Protein AF-A0A660QVK7-F1 (afdb_monomer)

Structure (mmCIF, N/CA/C/O backbone):
data_AF-A0A660QVK7-F1
#
_entry.id   AF-A0A660QVK7-F1
#
loop_
_atom_site.group_PDB
_atom_site.id
_atom_site.type_symbol
_atom_site.label_atom_id
_atom_site.label_alt_id
_atom_site.label_comp_id
_atom_site.label_asym_id
_atom_site.label_entity_id
_atom_site.label_seq_id
_atom_site.pdbx_PDB_ins_code
_atom_site.Cartn_x
_atom_site.Cartn_y
_atom_site.Cartn_z
_atom_site.occupancy
_atom_site.B_iso_or_equiv
_atom_site.auth_seq_id
_atom_site.auth_comp_id
_atom_site.auth_asym_id
_atom_site.auth_atom_id
_atom_site.pdbx_PDB_model_num
ATOM 1 N N . MET A 1 1 ? -16.976 -32.056 -12.431 1.00 42.44 1 MET A N 1
ATOM 2 C CA . MET A 1 1 ? -17.350 -32.756 -13.684 1.00 42.44 1 MET A CA 1
ATOM 3 C C . MET A 1 1 ? -17.577 -31.670 -14.730 1.00 42.44 1 MET A C 1
ATOM 5 O O . MET A 1 1 ? -18.109 -30.649 -14.323 1.00 42.44 1 MET A O 1
ATOM 9 N N . PHE A 1 2 ? -17.134 -31.875 -15.980 1.00 38.12 2 PHE A N 1
ATOM 10 C CA . PHE A 1 2 ? -16.490 -30.905 -16.907 1.00 38.12 2 PHE A CA 1
ATOM 11 C C . PHE A 1 2 ? -15.008 -30.717 -16.521 1.00 38.12 2 PHE A C 1
ATOM 13 O O . PHE A 1 2 ? -14.738 -30.023 -15.552 1.00 38.12 2 PHE A O 1
ATOM 20 N N . SER A 1 3 ? -13.988 -31.417 -17.043 1.00 36.88 3 SER A N 1
ATOM 21 C CA . SER A 1 3 ? -13.718 -32.103 -18.325 1.00 36.88 3 SER A CA 1
ATOM 22 C C . SER A 1 3 ? -13.800 -31.179 -19.537 1.00 36.88 3 SER A C 1
ATOM 24 O O . SER A 1 3 ? -14.881 -30.718 -19.896 1.00 36.88 3 SER A O 1
ATOM 26 N N . GLY A 1 4 ? -12.633 -30.904 -20.120 1.00 36.91 4 GLY A N 1
ATOM 27 C CA . GLY A 1 4 ? -12.443 -30.024 -21.264 1.00 36.91 4 GLY A CA 1
ATOM 28 C C . GLY A 1 4 ? -10.960 -29.848 -21.577 1.00 36.91 4 GLY A C 1
ATOM 29 O O . GLY A 1 4 ? -10.434 -28.748 -21.451 1.00 36.91 4 GLY A O 1
ATOM 30 N N . ASP A 1 5 ? -10.299 -30.951 -21.924 1.00 39.56 5 ASP A N 1
ATOM 31 C CA . ASP A 1 5 ? -8.960 -30.980 -22.507 1.00 39.56 5 ASP A CA 1
ATOM 32 C C . ASP A 1 5 ? -8.941 -30.226 -23.846 1.00 39.56 5 ASP A C 1
ATOM 34 O O . ASP A 1 5 ? -9.819 -30.427 -24.686 1.00 39.56 5 ASP A O 1
ATOM 38 N N . CYS A 1 6 ? -7.917 -29.402 -24.076 1.00 34.69 6 CYS A N 1
ATOM 39 C CA . CYS A 1 6 ? -7.514 -28.950 -25.410 1.00 34.69 6 CYS A CA 1
ATOM 40 C C . CYS A 1 6 ? -6.002 -28.716 -25.427 1.00 34.69 6 CYS A C 1
ATOM 42 O O . CYS A 1 6 ? -5.502 -27.608 -25.256 1.00 34.69 6 CYS A O 1
ATOM 44 N N . GLU A 1 7 ? -5.282 -29.809 -25.643 1.00 35.56 7 GLU A N 1
ATOM 45 C CA . GLU A 1 7 ? -3.884 -29.845 -26.042 1.00 35.56 7 GLU A CA 1
ATOM 46 C C . GLU A 1 7 ? -3.855 -30.116 -27.558 1.00 35.56 7 GLU A C 1
ATOM 48 O O . GLU A 1 7 ? -4.324 -31.168 -27.986 1.00 35.56 7 GLU A O 1
ATOM 53 N N . PHE A 1 8 ? -3.341 -29.194 -28.388 1.00 34.22 8 PHE A N 1
ATOM 54 C CA . PHE A 1 8 ? -2.798 -29.561 -29.708 1.00 34.22 8 PHE A CA 1
ATOM 55 C C . PHE A 1 8 ? -1.825 -28.520 -30.306 1.00 34.22 8 PHE A C 1
ATOM 57 O O . PHE A 1 8 ? -2.214 -27.476 -30.816 1.00 34.22 8 PHE A O 1
ATOM 64 N N . ILE A 1 9 ? -0.536 -28.866 -30.221 1.00 37.41 9 ILE A N 1
ATOM 65 C CA . ILE A 1 9 ? 0.524 -28.863 -31.252 1.00 37.41 9 ILE A CA 1
ATOM 66 C C . ILE A 1 9 ? 0.562 -27.732 -32.305 1.00 37.41 9 ILE A C 1
ATOM 68 O O . ILE A 1 9 ? -0.215 -27.718 -33.255 1.00 37.41 9 ILE A O 1
ATOM 72 N N . ALA A 1 10 ? 1.676 -26.984 -32.307 1.00 37.81 10 ALA A N 1
ATOM 73 C CA . ALA A 1 10 ? 2.389 -26.635 -33.542 1.00 37.81 10 ALA A CA 1
ATOM 74 C C . ALA A 1 10 ? 3.912 -26.575 -33.313 1.00 37.81 10 ALA A C 1
ATOM 76 O O . ALA A 1 10 ? 4.440 -25.719 -32.609 1.00 37.81 10 ALA A O 1
ATOM 77 N N . LYS A 1 11 ? 4.610 -27.529 -33.936 1.00 33.78 11 LYS A N 1
ATOM 78 C CA . LYS A 1 11 ? 6.061 -27.730 -33.972 1.00 33.78 11 LYS A CA 1
ATOM 79 C C . LYS A 1 11 ? 6.548 -27.394 -35.382 1.00 33.78 11 LYS A C 1
ATOM 81 O O . LYS A 1 11 ? 6.176 -28.089 -36.320 1.00 33.78 11 LYS A O 1
ATOM 86 N N . VAL A 1 12 ? 7.402 -26.383 -35.521 1.00 39.53 12 VAL A N 1
ATOM 87 C CA . VAL A 1 12 ? 8.186 -26.063 -36.734 1.00 39.53 12 VAL A CA 1
ATOM 88 C C . VAL A 1 12 ? 9.530 -25.537 -36.197 1.00 39.53 12 VAL A C 1
ATOM 90 O O . VAL A 1 12 ? 9.545 -24.532 -35.504 1.00 39.53 12 VAL A O 1
ATOM 93 N N . GLY A 1 13 ? 10.656 -26.266 -36.213 1.00 32.47 13 GLY A N 1
ATOM 94 C CA . GLY A 1 13 ? 11.417 -26.690 -37.396 1.00 32.47 13 GLY A CA 1
ATOM 95 C C . GLY A 1 13 ? 12.075 -25.450 -38.020 1.00 32.47 13 GLY A C 1
ATOM 96 O O . GLY A 1 13 ? 11.419 -24.738 -38.750 1.00 32.47 13 GLY A O 1
ATOM 97 N N . GLY A 1 14 ? 13.296 -25.035 -37.697 1.00 29.41 14 GLY A N 1
ATOM 98 C CA . GLY A 1 14 ? 14.539 -25.756 -37.933 1.00 29.41 14 GLY A CA 1
ATOM 99 C C . GLY A 1 14 ? 15.430 -24.929 -38.877 1.00 29.41 14 GLY A C 1
ATOM 100 O O . GLY A 1 14 ? 14.982 -24.490 -39.924 1.00 29.41 14 GLY A O 1
ATOM 101 N N . ALA A 1 15 ? 16.696 -24.768 -38.485 1.00 33.69 15 ALA A N 1
ATOM 102 C CA . ALA A 1 15 ? 17.873 -24.544 -39.330 1.00 33.69 15 ALA A CA 1
ATOM 103 C C . ALA A 1 15 ? 17.922 -23.344 -40.307 1.00 33.69 15 ALA A C 1
ATOM 105 O O . ALA A 1 15 ? 17.466 -23.420 -41.442 1.00 33.69 15 ALA A O 1
ATOM 106 N N . THR A 1 16 ? 18.771 -22.366 -39.973 1.00 39.59 16 THR A N 1
ATOM 107 C CA . THR A 1 16 ? 19.617 -21.705 -40.984 1.00 39.59 16 THR A CA 1
ATOM 108 C C . THR A 1 16 ? 21.001 -21.413 -40.408 1.00 39.59 16 THR A C 1
ATOM 110 O O . THR A 1 16 ? 21.233 -20.476 -39.652 1.00 39.59 16 THR A O 1
ATOM 113 N N . LYS A 1 17 ? 21.935 -22.308 -40.742 1.00 40.91 17 LYS A N 1
ATOM 114 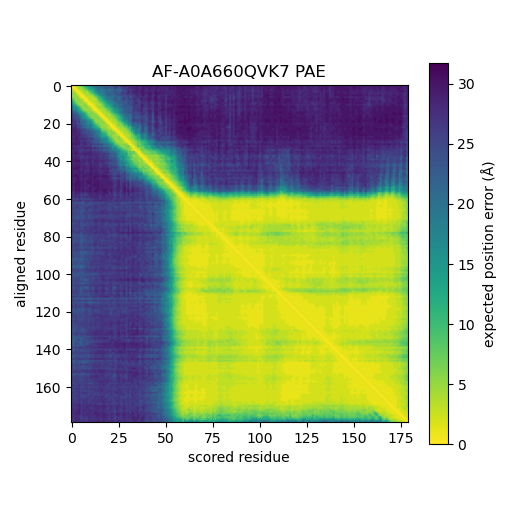C CA . LYS A 1 17 ? 23.377 -22.179 -40.537 1.00 40.91 17 LYS A CA 1
ATOM 115 C C . LYS A 1 17 ? 23.993 -21.508 -41.770 1.00 40.91 17 LYS A C 1
ATOM 117 O O . LYS A 1 17 ? 23.792 -22.009 -42.868 1.00 40.91 17 LYS A O 1
ATOM 122 N N . ARG A 1 18 ? 24.900 -20.563 -41.493 1.00 39.94 18 ARG A N 1
ATOM 123 C CA . ARG A 1 18 ? 26.123 -20.191 -42.241 1.00 39.94 18 ARG A CA 1
ATOM 124 C C . ARG A 1 18 ? 26.001 -19.431 -43.567 1.00 39.94 18 ARG A C 1
ATOM 126 O O . ARG A 1 18 ? 25.119 -19.692 -44.369 1.00 39.94 18 ARG A O 1
ATOM 133 N N . LEU A 1 19 ? 27.088 -18.670 -43.788 1.00 39.06 19 LEU A N 1
ATOM 134 C CA . LEU A 1 19 ? 27.531 -17.909 -44.971 1.00 39.06 19 LEU A CA 1
ATOM 135 C C . LEU A 1 19 ? 26.965 -16.484 -44.947 1.00 39.06 19 LEU A C 1
ATOM 137 O O . LEU A 1 19 ? 25.766 -16.320 -44.820 1.00 39.06 19 LEU A O 1
ATOM 141 N N . LEU A 1 20 ? 27.720 -15.389 -44.997 1.00 42.81 20 LEU A N 1
ATOM 142 C CA . LEU A 1 20 ? 29.070 -15.026 -45.457 1.00 42.81 20 LEU A CA 1
ATOM 143 C C . LEU A 1 20 ? 29.500 -13.797 -44.598 1.00 42.81 20 LEU A C 1
ATOM 145 O O . LEU A 1 20 ? 28.639 -13.200 -43.966 1.00 42.81 20 LEU A O 1
ATOM 149 N N . GLN A 1 21 ? 30.713 -13.264 -44.485 1.00 42.81 21 GLN A N 1
ATOM 150 C CA . GLN A 1 21 ? 32.033 -13.409 -45.092 1.00 42.81 21 GLN A CA 1
ATOM 151 C C . GLN A 1 21 ? 32.947 -12.515 -44.235 1.00 42.81 21 GLN A C 1
ATOM 153 O O . GLN A 1 21 ? 32.592 -11.369 -43.961 1.00 42.81 21 GLN A O 1
ATOM 158 N N . ASP A 1 22 ? 34.124 -13.008 -43.866 1.00 39.16 22 ASP A N 1
ATOM 159 C CA . ASP A 1 22 ? 35.243 -12.169 -43.442 1.00 39.16 22 ASP A CA 1
ATOM 160 C C . ASP A 1 22 ? 35.749 -11.320 -44.621 1.00 39.16 22 ASP A C 1
ATOM 162 O O . ASP A 1 22 ? 36.012 -11.873 -45.696 1.00 39.16 22 ASP A O 1
ATOM 166 N N . PRO A 1 23 ? 36.027 -10.022 -44.427 1.00 47.34 23 PRO A N 1
ATOM 167 C CA . PRO A 1 23 ? 37.040 -9.334 -45.201 1.00 47.34 23 PRO A CA 1
ATOM 168 C C . PRO A 1 23 ? 38.335 -9.230 -44.389 1.00 47.34 23 PRO A C 1
ATOM 170 O O . PRO A 1 23 ? 38.471 -8.494 -43.412 1.00 47.34 23 PRO A O 1
ATOM 173 N N . PHE A 1 24 ? 39.315 -9.994 -44.858 1.00 40.09 24 PHE A N 1
ATOM 174 C CA . PHE A 1 24 ? 40.734 -9.830 -44.588 1.00 40.09 24 PHE A CA 1
ATOM 175 C C . PHE A 1 24 ? 41.211 -8.373 -44.780 1.00 40.09 24 PHE A C 1
ATOM 177 O O . PHE A 1 24 ? 40.853 -7.715 -45.751 1.00 40.09 24 PHE A O 1
ATOM 184 N N . ARG A 1 25 ? 42.204 -8.004 -43.954 1.00 40.25 25 ARG A N 1
ATOM 185 C CA . ARG A 1 25 ? 43.331 -7.082 -44.227 1.00 40.25 25 ARG A CA 1
ATOM 186 C C . ARG A 1 25 ? 43.063 -5.573 -44.310 1.00 40.25 25 ARG A C 1
ATOM 188 O O . ARG A 1 25 ? 42.782 -5.034 -45.369 1.00 40.25 25 ARG A O 1
ATOM 195 N N . ALA A 1 26 ? 43.518 -4.886 -43.260 1.00 41.28 26 ALA A N 1
ATOM 196 C CA . ALA A 1 26 ? 44.550 -3.850 -43.396 1.00 41.28 26 ALA A CA 1
ATOM 197 C C . ALA A 1 26 ? 45.333 -3.703 -42.076 1.00 41.28 26 ALA A C 1
ATOM 199 O O . ALA A 1 26 ? 45.019 -2.882 -41.220 1.00 41.28 26 ALA A O 1
ATOM 200 N N . VAL A 1 27 ? 46.373 -4.524 -41.907 1.00 44.84 27 VAL A N 1
ATOM 201 C CA . VAL A 1 27 ? 47.425 -4.279 -40.911 1.00 44.84 27 VAL A CA 1
ATOM 202 C C . VAL A 1 27 ? 48.319 -3.181 -41.480 1.00 44.84 27 VAL A C 1
ATOM 204 O O . VAL A 1 27 ? 49.154 -3.452 -42.340 1.00 44.84 27 VAL A O 1
ATOM 207 N N . SER A 1 28 ? 48.137 -1.945 -41.017 1.00 45.56 28 SER A N 1
ATOM 208 C CA . SER A 1 28 ? 49.117 -0.880 -41.228 1.00 45.56 28 SER A CA 1
ATOM 209 C C . SER A 1 28 ? 50.061 -0.846 -40.028 1.00 45.56 28 SER A C 1
ATOM 211 O O . SER A 1 28 ? 49.709 -0.403 -38.935 1.00 45.56 28 SER A O 1
ATOM 213 N N . MET A 1 29 ? 51.261 -1.396 -40.225 1.00 42.00 29 MET A N 1
ATOM 214 C CA . MET A 1 29 ? 52.378 -1.317 -39.287 1.00 42.00 29 MET A CA 1
ATOM 215 C C . MET A 1 29 ? 52.908 0.120 -39.240 1.00 42.00 29 MET A C 1
ATOM 217 O O . MET A 1 29 ? 53.748 0.511 -40.048 1.00 42.00 29 MET A O 1
ATOM 221 N N . ILE A 1 30 ? 52.474 0.893 -38.248 1.00 47.69 30 ILE A N 1
ATOM 222 C CA . ILE A 1 30 ? 53.176 2.108 -37.832 1.00 47.69 30 ILE A CA 1
ATOM 223 C C . ILE A 1 30 ? 54.264 1.674 -36.841 1.00 47.69 30 ILE A C 1
ATOM 225 O O . ILE A 1 30 ?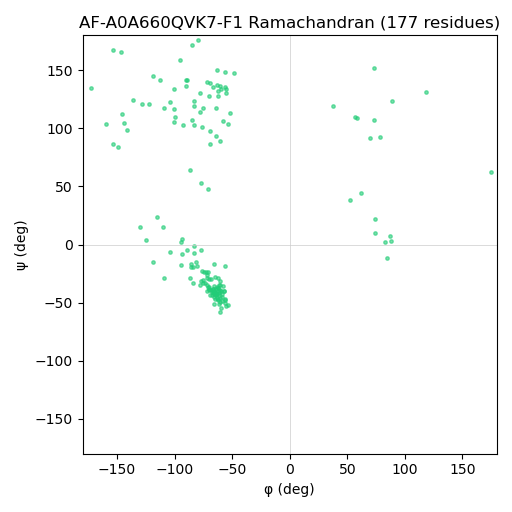 53.978 1.280 -35.710 1.00 47.69 30 ILE A O 1
ATOM 229 N N . LYS A 1 31 ? 55.531 1.705 -37.272 1.00 51.75 31 LYS A N 1
ATOM 230 C CA . LYS A 1 31 ? 56.700 1.519 -36.396 1.00 51.75 31 LYS A CA 1
ATOM 231 C C . LYS A 1 31 ? 56.831 2.732 -35.473 1.00 51.75 31 LYS A C 1
ATOM 233 O O . LYS A 1 31 ? 57.545 3.682 -35.780 1.00 51.75 31 LYS A O 1
ATOM 238 N N . LEU A 1 32 ? 56.138 2.692 -34.339 1.00 45.22 32 LEU A N 1
ATOM 239 C CA . LEU A 1 32 ? 56.277 3.685 -33.280 1.00 45.22 32 LEU A CA 1
ATOM 240 C C . LEU A 1 32 ? 57.487 3.327 -32.401 1.00 45.22 32 LEU A C 1
ATOM 242 O O . LEU A 1 32 ? 57.568 2.240 -31.822 1.00 45.22 32 LEU A O 1
ATOM 246 N N . SER A 1 33 ? 58.468 4.225 -32.348 1.00 51.97 33 SER A N 1
ATOM 247 C CA . SER A 1 33 ? 59.703 4.054 -31.586 1.00 51.97 33 SER A CA 1
ATOM 248 C C . SER A 1 33 ? 59.436 4.095 -30.072 1.00 51.97 33 SER A C 1
ATOM 250 O O . SER A 1 33 ? 58.638 4.878 -29.557 1.00 51.97 33 SER A O 1
ATOM 252 N N . ARG A 1 34 ? 60.120 3.208 -29.337 1.00 56.56 34 ARG A N 1
ATOM 253 C CA . ARG A 1 34 ? 59.831 2.855 -27.936 1.00 56.56 34 ARG A CA 1
ATOM 254 C C . ARG A 1 34 ? 60.016 3.945 -26.854 1.00 56.56 34 ARG A C 1
ATOM 256 O O . ARG A 1 34 ? 59.441 3.732 -25.787 1.00 56.56 34 ARG A O 1
ATOM 263 N N . PRO A 1 35 ? 60.721 5.086 -27.025 1.00 48.31 35 PRO A N 1
ATOM 264 C CA . PRO A 1 35 ? 60.804 6.063 -25.935 1.00 48.31 35 PRO A CA 1
ATOM 265 C C . PRO A 1 35 ? 59.632 7.065 -25.903 1.00 48.31 35 PRO A C 1
ATOM 267 O O . PRO A 1 35 ? 59.368 7.631 -24.848 1.00 48.31 35 PRO A O 1
ATOM 270 N N . ALA A 1 36 ? 58.882 7.250 -27.000 1.00 47.53 36 ALA A N 1
ATOM 271 C CA . ALA A 1 36 ? 57.809 8.256 -27.075 1.00 47.53 36 ALA A CA 1
ATOM 272 C C . ALA A 1 36 ? 56.452 7.782 -26.506 1.00 47.53 36 ALA A C 1
ATOM 274 O O . ALA A 1 36 ? 55.612 8.596 -26.129 1.00 47.53 36 ALA A O 1
ATOM 275 N N . ILE A 1 37 ? 56.242 6.467 -26.377 1.00 50.00 37 ILE A N 1
ATOM 276 C CA . ILE A 1 37 ? 54.984 5.882 -25.869 1.00 50.00 37 ILE A CA 1
ATOM 277 C C . ILE A 1 37 ? 54.811 6.111 -24.360 1.00 50.00 37 ILE A C 1
ATOM 279 O O . ILE A 1 37 ? 53.688 6.239 -23.878 1.00 50.00 37 ILE A O 1
ATOM 283 N N . ARG A 1 38 ? 55.909 6.217 -23.598 1.00 47.34 38 ARG A N 1
ATOM 284 C CA . ARG A 1 38 ? 55.840 6.391 -22.136 1.00 47.34 38 ARG A CA 1
ATOM 285 C C . ARG A 1 38 ? 55.382 7.788 -21.707 1.00 47.34 38 ARG A C 1
ATOM 287 O O . ARG A 1 38 ? 54.827 7.922 -20.625 1.00 47.34 38 ARG A O 1
ATOM 294 N N . LEU A 1 39 ? 55.561 8.799 -22.558 1.00 48.50 39 LEU A N 1
ATOM 295 C CA . LEU A 1 39 ? 55.123 10.173 -22.286 1.00 48.50 39 LEU A CA 1
ATOM 296 C C . LEU A 1 39 ? 53.662 10.424 -22.692 1.00 48.50 39 LEU A C 1
ATOM 298 O O . LEU A 1 39 ? 52.977 11.201 -22.033 1.00 48.50 39 LEU A O 1
ATOM 302 N N . LEU A 1 40 ? 53.143 9.714 -23.701 1.00 47.56 40 LEU A N 1
ATOM 303 C CA . LEU A 1 40 ? 51.749 9.864 -24.140 1.00 47.56 40 LEU A CA 1
ATOM 304 C C . LEU A 1 40 ? 50.740 9.237 -23.155 1.00 47.56 40 LEU A C 1
ATOM 306 O O . LEU A 1 40 ? 49.650 9.772 -22.958 1.00 47.56 40 LEU A O 1
ATOM 310 N N . PHE A 1 41 ? 51.115 8.142 -22.483 1.00 49.88 41 PHE A N 1
ATOM 311 C CA . PHE A 1 41 ? 50.271 7.506 -21.460 1.00 49.88 41 PHE A CA 1
ATOM 312 C C . PHE A 1 41 ? 50.166 8.318 -20.160 1.00 49.88 41 PHE A C 1
ATOM 314 O O . PHE A 1 41 ? 49.154 8.218 -19.472 1.00 49.88 41 PHE A O 1
ATOM 321 N N . ALA A 1 42 ? 51.158 9.155 -19.838 1.00 50.38 42 ALA A N 1
ATOM 322 C CA . ALA A 1 42 ? 51.116 10.006 -18.647 1.00 50.38 42 ALA A CA 1
ATOM 323 C C . ALA A 1 42 ? 50.166 11.210 -18.811 1.00 50.38 42 ALA A C 1
ATOM 325 O O . ALA A 1 42 ? 49.507 11.607 -17.854 1.00 50.38 42 ALA A O 1
ATOM 326 N N . VAL A 1 43 ? 50.040 11.758 -20.026 1.00 51.56 43 VAL A N 1
ATOM 327 C CA . VAL A 1 43 ? 49.141 12.894 -20.307 1.00 51.56 43 VAL A CA 1
ATOM 328 C C . VAL A 1 43 ? 47.678 12.446 -20.420 1.00 51.56 43 VAL A C 1
ATOM 330 O O . VAL A 1 43 ? 46.786 13.137 -19.935 1.00 51.56 43 VAL A O 1
ATOM 333 N N . LEU A 1 44 ? 47.410 11.253 -20.961 1.00 49.50 44 LEU A N 1
ATOM 334 C CA . LEU A 1 44 ? 46.045 10.707 -21.030 1.00 49.50 44 LEU A CA 1
ATOM 335 C C . LEU A 1 44 ? 45.489 10.273 -19.662 1.00 49.50 44 LEU A C 1
ATOM 337 O O . LEU A 1 44 ? 44.275 10.288 -19.472 1.00 49.50 44 LEU A O 1
ATOM 341 N N . PHE 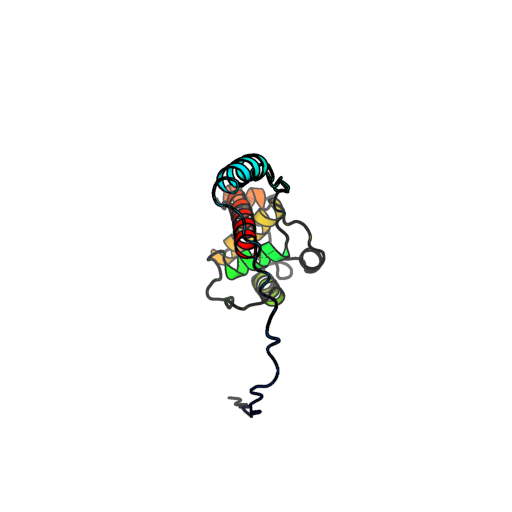A 1 45 ? 46.349 9.961 -18.686 1.00 47.47 45 PHE A N 1
ATOM 342 C CA . PHE A 1 45 ? 45.912 9.637 -17.322 1.00 47.47 45 PHE A CA 1
ATOM 343 C C . PHE A 1 45 ? 45.491 10.874 -16.508 1.00 47.47 45 PHE A C 1
ATOM 345 O O . PHE A 1 45 ? 44.692 10.753 -15.584 1.00 47.47 45 PHE A O 1
ATOM 352 N N . LEU A 1 46 ? 45.971 12.070 -16.870 1.00 50.94 46 LEU A N 1
ATOM 353 C CA . LEU A 1 46 ? 45.626 13.326 -16.188 1.00 50.94 46 LEU A CA 1
ATOM 354 C C . LEU A 1 46 ? 44.334 13.981 -16.708 1.00 50.94 46 LEU A C 1
ATOM 356 O O . LEU A 1 46 ? 43.755 14.804 -16.004 1.00 50.94 46 LEU A O 1
ATOM 360 N N . CYS A 1 47 ? 43.835 13.596 -17.887 1.00 48.25 47 CYS A N 1
ATOM 361 C CA . CYS A 1 47 ? 42.573 14.119 -18.436 1.00 48.25 47 CYS A CA 1
ATOM 362 C C . CYS A 1 47 ? 41.384 13.141 -18.340 1.00 48.25 47 CYS A C 1
ATOM 364 O O . CYS A 1 47 ? 40.260 13.527 -18.649 1.00 48.25 47 CYS A O 1
ATOM 366 N N . GLY A 1 48 ? 41.596 11.893 -17.905 1.00 49.69 48 GLY A N 1
ATOM 367 C CA . GLY A 1 48 ? 40.565 10.843 -17.914 1.00 49.69 48 GLY A CA 1
ATOM 368 C C . GLY A 1 48 ? 39.582 10.821 -16.734 1.00 49.69 48 GLY A C 1
ATOM 369 O O . GLY A 1 48 ? 38.623 10.059 -16.779 1.00 49.69 48 GLY A O 1
ATOM 370 N N . PHE A 1 49 ? 39.776 11.630 -15.686 1.00 52.25 49 PHE A N 1
ATOM 371 C CA . PHE A 1 49 ? 39.015 11.521 -14.424 1.00 52.25 49 PHE A CA 1
ATOM 372 C C . PHE A 1 49 ? 38.110 12.719 -14.094 1.00 52.25 49 PHE A C 1
ATOM 374 O O . PHE A 1 49 ? 37.767 12.941 -12.937 1.00 52.25 49 PHE A O 1
ATOM 381 N N . ALA A 1 50 ? 37.685 13.491 -15.097 1.00 52.00 50 ALA A N 1
ATOM 382 C CA . ALA A 1 50 ? 36.742 14.597 -14.894 1.00 52.00 50 ALA A CA 1
ATOM 383 C C . ALA A 1 50 ? 35.345 14.348 -15.487 1.00 52.00 50 ALA A C 1
ATOM 385 O O . ALA A 1 50 ? 34.549 15.280 -15.571 1.00 52.00 50 ALA A O 1
ATOM 386 N N . TRP A 1 51 ? 34.995 13.105 -15.839 1.00 52.78 51 TRP A N 1
ATOM 387 C CA . TRP A 1 51 ? 33.591 12.741 -16.058 1.00 52.78 51 TRP A CA 1
ATOM 388 C C . TRP A 1 51 ? 32.954 12.324 -14.731 1.00 52.78 51 TRP A C 1
ATOM 390 O O . TRP A 1 51 ? 32.549 11.186 -14.513 1.00 52.78 51 TRP A O 1
ATOM 400 N N . GLY A 1 52 ? 32.886 13.286 -13.808 1.00 52.91 52 GLY A N 1
ATOM 401 C CA . GLY A 1 52 ? 31.941 13.224 -12.707 1.00 52.91 52 GLY A CA 1
ATOM 402 C C . GLY A 1 52 ? 30.549 13.287 -13.315 1.00 52.91 52 GLY A C 1
ATOM 403 O O . GLY A 1 52 ? 30.044 14.372 -13.603 1.00 52.91 52 GLY A O 1
ATOM 404 N N . GLY A 1 53 ? 29.957 12.122 -13.573 1.00 48.12 53 GLY A N 1
ATOM 405 C CA . GLY A 1 53 ? 28.539 12.014 -13.850 1.00 48.12 53 GLY A CA 1
ATOM 406 C C . GLY A 1 53 ? 27.805 12.688 -12.701 1.00 48.12 53 GLY A C 1
ATOM 407 O O . GLY A 1 53 ? 27.728 12.142 -11.603 1.00 48.12 53 GLY A O 1
ATOM 408 N N . ARG A 1 54 ? 27.303 13.904 -12.937 1.00 48.72 54 ARG A N 1
ATOM 409 C CA . ARG A 1 54 ? 26.232 14.485 -12.132 1.00 48.72 54 ARG A CA 1
ATOM 410 C C . ARG A 1 54 ? 25.054 13.535 -12.290 1.00 48.72 54 ARG A C 1
ATOM 412 O O . ARG A 1 54 ? 24.265 13.677 -13.221 1.00 48.72 54 ARG A O 1
ATOM 419 N N . GLY A 1 55 ? 24.990 12.532 -11.418 1.00 54.06 55 GLY A N 1
ATOM 420 C CA . GLY A 1 55 ? 23.775 11.783 -11.172 1.00 54.06 55 GLY A CA 1
ATOM 421 C C . GLY A 1 55 ? 22.706 12.821 -10.883 1.00 54.06 55 GLY A C 1
ATOM 422 O O . GLY A 1 55 ? 22.835 13.612 -9.951 1.00 54.06 55 GLY A O 1
ATOM 423 N N . SER A 1 56 ? 21.734 12.919 -11.780 1.00 53.62 56 SER A N 1
ATOM 424 C CA . SER A 1 56 ? 20.570 13.764 -11.588 1.00 53.62 56 SER A CA 1
ATOM 425 C C . SER A 1 56 ? 19.901 13.297 -10.299 1.00 53.62 56 SER A C 1
ATOM 427 O O . SER A 1 56 ? 19.287 12.235 -10.298 1.00 53.62 56 SER A O 1
ATOM 429 N N . ASP A 1 57 ? 20.041 14.083 -9.232 1.00 62.41 57 ASP A N 1
ATOM 430 C CA . ASP A 1 57 ? 19.548 13.847 -7.866 1.00 62.41 57 ASP A CA 1
ATOM 431 C C . ASP A 1 57 ? 18.008 13.971 -7.801 1.00 62.41 57 ASP A C 1
ATOM 433 O O . ASP A 1 57 ? 17.423 14.719 -7.016 1.00 62.41 57 ASP A O 1
ATOM 437 N N . ARG A 1 58 ? 17.319 13.309 -8.737 1.00 69.62 58 ARG A N 1
ATOM 438 C CA . ARG A 1 58 ? 15.863 13.239 -8.774 1.00 69.62 58 ARG A CA 1
ATOM 439 C C . ARG A 1 58 ? 15.448 12.260 -7.695 1.00 69.62 58 ARG A C 1
ATOM 441 O O . ARG A 1 58 ? 15.790 11.083 -7.757 1.00 69.62 58 ARG A O 1
ATOM 448 N N . LYS A 1 59 ? 14.698 12.762 -6.715 1.00 78.94 59 LYS A N 1
ATOM 449 C CA . LYS A 1 59 ? 14.051 11.906 -5.725 1.00 78.94 59 LYS A CA 1
ATOM 450 C C . LYS A 1 59 ? 13.180 10.882 -6.465 1.00 78.94 59 LYS A C 1
ATOM 452 O O . LYS A 1 59 ? 12.422 11.297 -7.345 1.00 78.94 59 LYS A O 1
ATOM 457 N N . PRO A 1 60 ? 13.288 9.583 -6.141 1.00 86.31 60 PRO A N 1
ATOM 458 C CA . PRO A 1 60 ? 12.409 8.577 -6.718 1.00 86.31 60 PRO A CA 1
ATOM 459 C C . PRO A 1 60 ? 10.959 8.926 -6.364 1.00 86.31 60 PRO A C 1
ATOM 461 O O . PRO A 1 60 ? 10.666 9.276 -5.219 1.00 86.31 60 PRO A O 1
ATOM 464 N N . VAL A 1 61 ? 10.073 8.866 -7.356 1.00 92.44 61 VAL A N 1
ATOM 465 C CA . VAL A 1 61 ? 8.630 9.067 -7.183 1.00 92.44 61 VAL A CA 1
ATOM 466 C C . VAL A 1 61 ? 7.980 7.694 -7.252 1.00 92.44 61 VAL A C 1
ATOM 468 O O . VAL A 1 61 ? 8.172 6.976 -8.229 1.00 92.44 61 VAL A O 1
ATOM 471 N N . LEU A 1 62 ? 7.249 7.319 -6.204 1.00 95.88 62 LEU A N 1
ATOM 472 C CA . LEU A 1 62 ? 6.499 6.067 -6.154 1.00 95.88 62 LEU A CA 1
ATOM 473 C C . LEU A 1 62 ? 5.161 6.281 -6.859 1.00 95.88 62 LEU A C 1
ATOM 475 O O . LEU A 1 62 ? 4.419 7.178 -6.467 1.00 95.88 62 LEU A O 1
ATOM 479 N N . MET A 1 63 ? 4.844 5.485 -7.879 1.00 97.50 63 MET A N 1
ATOM 480 C CA . MET A 1 63 ? 3.551 5.563 -8.566 1.00 97.50 63 MET A CA 1
ATOM 481 C C . MET A 1 63 ? 2.557 4.552 -7.994 1.00 97.50 63 MET A C 1
ATOM 483 O O . MET A 1 63 ? 2.942 3.536 -7.414 1.00 97.50 63 MET A O 1
ATOM 487 N N . HIS A 1 64 ? 1.259 4.786 -8.206 1.00 97.88 64 HIS A N 1
ATOM 488 C CA . HIS A 1 64 ? 0.213 3.842 -7.787 1.00 97.88 64 HIS A CA 1
ATOM 489 C C . HIS A 1 64 ? 0.388 2.448 -8.407 1.00 97.88 64 HIS A C 1
ATOM 491 O O . HIS A 1 64 ? 0.127 1.448 -7.743 1.00 97.88 64 HIS A O 1
ATOM 497 N N . ALA A 1 65 ? 0.857 2.378 -9.658 1.00 97.12 65 ALA A N 1
ATOM 498 C CA . ALA A 1 65 ? 1.153 1.116 -10.330 1.00 97.12 65 ALA A CA 1
ATOM 499 C C . ALA A 1 65 ? 2.256 0.328 -9.605 1.00 97.12 65 ALA A C 1
ATOM 501 O O . ALA A 1 65 ? 2.083 -0.852 -9.303 1.00 97.12 65 ALA A O 1
ATOM 502 N N . ASP A 1 66 ? 3.355 1.003 -9.262 1.00 96.94 66 ASP A N 1
ATOM 503 C CA . ASP A 1 66 ? 4.471 0.404 -8.534 1.00 96.94 66 ASP A CA 1
ATOM 504 C C . ASP A 1 66 ? 4.037 -0.069 -7.146 1.00 96.94 66 ASP A C 1
ATOM 506 O O . ASP A 1 66 ? 4.326 -1.196 -6.750 1.00 96.94 66 ASP A O 1
ATOM 510 N N . ALA A 1 67 ? 3.297 0.771 -6.418 1.00 97.50 67 ALA A N 1
ATOM 511 C CA . ALA A 1 67 ? 2.792 0.439 -5.092 1.00 97.50 67 ALA A CA 1
ATOM 512 C C . ALA A 1 67 ? 1.851 -0.774 -5.123 1.00 97.50 67 ALA A C 1
ATOM 514 O O . ALA A 1 67 ? 1.971 -1.651 -4.271 1.00 97.50 67 ALA A O 1
ATOM 515 N N . ALA A 1 68 ? 0.960 -0.873 -6.116 1.00 97.75 68 ALA A N 1
ATOM 516 C CA . ALA A 1 68 ? 0.072 -2.024 -6.269 1.00 97.75 68 ALA A CA 1
ATOM 517 C C . ALA A 1 68 ? 0.860 -3.326 -6.476 1.00 97.75 68 ALA A C 1
ATOM 519 O O . ALA A 1 68 ? 0.591 -4.322 -5.809 1.00 97.75 68 ALA A O 1
ATOM 520 N N . VAL A 1 69 ? 1.871 -3.309 -7.350 1.00 96.94 69 VAL A N 1
ATOM 521 C CA . VAL A 1 69 ? 2.733 -4.474 -7.602 1.00 96.94 69 VAL A CA 1
ATOM 522 C C . VAL A 1 69 ? 3.542 -4.835 -6.356 1.00 96.94 69 VAL A C 1
ATOM 524 O O . VAL A 1 69 ? 3.577 -6.001 -5.965 1.00 96.94 69 VAL A O 1
ATOM 527 N N . ILE A 1 70 ? 4.162 -3.850 -5.699 1.00 96.38 70 ILE A N 1
ATOM 528 C CA . ILE A 1 70 ? 4.976 -4.085 -4.501 1.00 96.38 70 ILE A CA 1
ATOM 529 C C . ILE A 1 70 ? 4.130 -4.652 -3.364 1.00 96.38 70 ILE A C 1
ATOM 531 O O . ILE A 1 70 ? 4.520 -5.646 -2.755 1.00 96.38 70 ILE A O 1
ATOM 535 N N . LEU A 1 71 ? 2.959 -4.071 -3.103 1.00 97.00 71 LEU A N 1
ATOM 536 C CA . LEU A 1 71 ? 2.071 -4.556 -2.053 1.00 97.00 71 LEU A CA 1
ATOM 537 C C . LEU A 1 71 ? 1.516 -5.946 -2.365 1.00 97.00 71 LEU A C 1
ATOM 539 O O . LEU A 1 71 ? 1.442 -6.767 -1.456 1.00 97.00 71 LEU A O 1
ATOM 543 N N . ALA A 1 72 ? 1.155 -6.230 -3.616 1.00 96.94 72 ALA A N 1
ATOM 544 C CA . ALA A 1 72 ? 0.599 -7.523 -3.999 1.00 96.94 72 ALA A CA 1
ATOM 545 C C . ALA A 1 72 ? 1.644 -8.653 -3.999 1.00 96.94 72 ALA A C 1
ATOM 547 O O . ALA A 1 72 ? 1.328 -9.754 -3.566 1.00 96.94 72 ALA A O 1
ATOM 548 N N . LYS A 1 73 ? 2.874 -8.394 -4.466 1.00 95.00 73 LYS A N 1
ATOM 549 C CA . LYS A 1 73 ? 3.864 -9.454 -4.748 1.00 95.00 73 LYS A CA 1
ATOM 550 C C . LYS A 1 73 ? 5.039 -9.511 -3.782 1.00 95.00 73 LYS A C 1
ATOM 552 O O . LYS A 1 73 ? 5.650 -10.561 -3.637 1.00 95.00 73 LYS A O 1
ATOM 557 N N . TYR A 1 74 ? 5.418 -8.379 -3.192 1.00 92.06 74 TYR A N 1
ATOM 558 C CA . TYR A 1 74 ? 6.704 -8.247 -2.496 1.00 92.06 74 TYR A CA 1
ATOM 559 C C . TYR A 1 74 ? 6.580 -7.768 -1.048 1.00 92.06 74 TYR A C 1
ATOM 561 O O . TYR A 1 74 ? 7.592 -7.540 -0.387 1.00 92.06 74 TYR A O 1
ATOM 569 N N . SER A 1 75 ? 5.358 -7.593 -0.548 1.00 89.50 75 SER A N 1
ATOM 570 C CA . SER A 1 75 ? 5.120 -7.161 0.830 1.00 89.50 75 SER A CA 1
ATOM 571 C C . SER A 1 75 ? 5.235 -8.290 1.853 1.00 89.50 75 SER A C 1
ATOM 573 O O . SER A 1 75 ? 5.368 -8.004 3.042 1.00 89.50 75 SER A O 1
ATOM 575 N N . GLY A 1 76 ? 5.158 -9.554 1.425 1.00 91.31 76 GLY A N 1
ATOM 576 C CA . GLY A 1 76 ? 5.042 -10.704 2.320 1.00 91.31 76 GLY A CA 1
ATOM 577 C C . GLY A 1 76 ? 3.605 -11.008 2.756 1.00 91.31 76 GLY A C 1
ATOM 578 O O . GLY A 1 76 ? 3.352 -12.067 3.329 1.00 91.31 76 GLY A O 1
ATOM 579 N N . TYR A 1 77 ? 2.645 -10.108 2.504 1.00 90.81 77 TYR A N 1
ATOM 580 C CA . TYR A 1 77 ? 1.256 -10.291 2.938 1.00 90.81 77 TYR A CA 1
ATOM 581 C C . TYR A 1 77 ? 0.486 -11.281 2.061 1.00 90.81 77 TYR A C 1
ATOM 583 O O . TYR A 1 77 ? -0.411 -11.970 2.551 1.00 90.81 77 TYR A O 1
ATOM 591 N N . PHE A 1 78 ? 0.826 -11.353 0.770 1.00 93.88 78 PHE A N 1
ATOM 592 C CA . PHE A 1 78 ? 0.021 -12.053 -0.233 1.00 93.88 78 PHE A CA 1
ATOM 593 C C . PHE A 1 78 ? 0.806 -13.029 -1.113 1.00 93.88 78 PHE A C 1
ATOM 595 O O . PHE A 1 78 ? 0.265 -13.511 -2.104 1.00 93.88 78 PHE A O 1
ATOM 602 N N . ASP A 1 79 ? 2.028 -13.394 -0.722 1.00 88.69 79 ASP A N 1
ATOM 603 C CA . ASP A 1 79 ? 2.956 -14.228 -1.505 1.00 88.69 79 ASP A CA 1
ATOM 604 C C . ASP A 1 79 ? 2.379 -15.595 -1.926 1.00 88.69 79 ASP A C 1
ATOM 606 O O . ASP A 1 79 ? 2.893 -16.245 -2.827 1.00 88.69 79 ASP A O 1
ATOM 610 N N . ARG A 1 80 ? 1.309 -16.061 -1.268 1.00 91.06 80 ARG A N 1
ATOM 611 C CA . ARG A 1 80 ? 0.616 -17.322 -1.593 1.00 91.06 80 ARG A CA 1
ATOM 612 C C . ARG A 1 80 ? -0.576 -17.164 -2.539 1.00 91.06 80 ARG A C 1
ATOM 614 O O . ARG A 1 80 ? -1.174 -18.168 -2.910 1.00 91.06 80 ARG A O 1
ATOM 621 N N . TYR A 1 81 ? -0.974 -15.933 -2.847 1.00 92.12 81 TYR A N 1
ATOM 622 C CA . TYR A 1 81 ? -2.209 -15.622 -3.572 1.00 92.12 81 TYR A CA 1
ATOM 623 C C . TYR A 1 81 ? -1.970 -14.906 -4.901 1.00 92.12 81 TYR A C 1
ATOM 625 O O . TYR A 1 81 ? -2.893 -14.818 -5.711 1.00 92.12 81 TYR A O 1
ATOM 633 N N . VAL A 1 82 ? -0.766 -14.375 -5.111 1.00 94.25 82 VAL A N 1
ATOM 634 C CA . VAL A 1 82 ? -0.381 -13.658 -6.325 1.00 94.25 82 VAL A CA 1
ATOM 635 C C . VAL A 1 82 ? 0.828 -14.360 -6.923 1.00 94.25 82 VAL A C 1
ATOM 637 O O . VAL A 1 82 ? 1.855 -14.490 -6.261 1.00 94.25 82 VAL A O 1
ATOM 640 N N . GLU A 1 83 ? 0.689 -14.821 -8.164 1.00 93.88 83 GLU A N 1
ATOM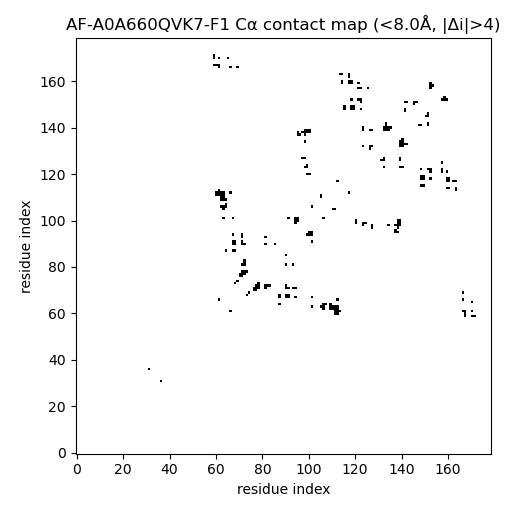 641 C CA . GLU A 1 83 ? 1.764 -15.497 -8.890 1.00 93.88 83 GLU A CA 1
ATOM 642 C C . GLU A 1 83 ? 2.959 -14.559 -9.124 1.00 93.88 83 GLU A C 1
ATOM 644 O O . GLU A 1 83 ? 2.822 -13.335 -9.256 1.00 93.88 83 GLU A O 1
ATOM 649 N N . GLU A 1 84 ? 4.163 -15.130 -9.196 1.00 91.62 84 GLU A N 1
ATOM 650 C CA . GLU A 1 84 ? 5.395 -14.351 -9.369 1.00 91.62 84 GLU A CA 1
ATOM 651 C C . GLU A 1 84 ? 5.440 -13.622 -10.722 1.00 91.62 84 GLU A C 1
ATOM 653 O O . GLU A 1 84 ? 6.038 -12.548 -10.830 1.00 91.62 84 GLU A O 1
ATOM 658 N N . ASP A 1 85 ? 4.771 -14.144 -11.748 1.00 94.19 85 ASP A N 1
ATOM 659 C CA . ASP A 1 85 ? 4.663 -13.546 -13.080 1.00 94.19 85 ASP A CA 1
ATOM 660 C C . ASP A 1 85 ? 3.406 -12.682 -13.269 1.00 94.19 85 ASP A C 1
ATOM 662 O O . ASP A 1 85 ? 3.252 -12.089 -14.337 1.00 94.19 85 ASP A O 1
ATOM 666 N N . ALA A 1 86 ? 2.581 -12.518 -12.224 1.00 95.69 86 ALA A N 1
ATOM 667 C CA . ALA A 1 86 ? 1.351 -11.737 -12.300 1.00 95.69 86 ALA A CA 1
ATOM 668 C C . ALA A 1 86 ? 1.611 -10.304 -12.782 1.00 95.69 86 ALA A C 1
ATOM 670 O O . ALA A 1 86 ? 2.533 -9.622 -12.295 1.00 95.69 86 ALA A O 1
ATOM 671 N N . ASP A 1 87 ? 0.782 -9.851 -13.719 1.00 97.00 87 ASP A N 1
ATOM 672 C CA . ASP A 1 87 ? 0.879 -8.525 -14.311 1.00 97.00 87 ASP A CA 1
ATOM 673 C C . ASP A 1 87 ? 0.266 -7.435 -13.408 1.00 97.00 87 ASP A C 1
ATOM 675 O O . ASP A 1 87 ? -0.284 -7.685 -12.328 1.00 97.00 87 ASP A O 1
ATOM 679 N N . LEU A 1 88 ? 0.388 -6.173 -13.830 1.00 96.69 88 LEU A N 1
ATOM 680 C CA . LEU A 1 88 ? -0.160 -5.039 -13.083 1.00 96.69 88 LEU A CA 1
ATOM 681 C C . LEU A 1 88 ? -1.685 -5.136 -12.907 1.00 96.69 88 LEU A C 1
ATOM 683 O O . LEU A 1 88 ? -2.200 -4.804 -11.838 1.00 96.69 88 LEU A O 1
ATOM 687 N N . ASN A 1 89 ? -2.411 -5.569 -13.939 1.00 96.81 89 ASN A N 1
ATOM 688 C CA . ASN A 1 89 ? -3.867 -5.660 -13.890 1.00 96.81 89 ASN A CA 1
ATOM 689 C C . ASN A 1 89 ? -4.302 -6.740 -12.902 1.00 96.81 89 ASN A C 1
ATOM 691 O O . ASN A 1 89 ? -5.239 -6.520 -12.138 1.00 96.81 89 ASN A O 1
ATOM 695 N N . GLU A 1 90 ? -3.607 -7.873 -12.878 1.00 97.56 90 GLU A N 1
ATOM 696 C CA . GLU A 1 90 ? -3.839 -8.966 -11.941 1.00 97.56 90 GLU A CA 1
ATOM 697 C C . GLU A 1 90 ? -3.553 -8.538 -10.501 1.00 97.56 90 GLU A C 1
ATOM 699 O O . GLU A 1 90 ? -4.379 -8.797 -9.622 1.00 97.56 90 GLU A O 1
ATOM 704 N N . CYS A 1 91 ? -2.465 -7.796 -10.262 1.00 97.56 91 CYS A N 1
ATOM 705 C CA . CYS A 1 91 ? -2.151 -7.227 -8.947 1.00 97.56 91 CYS A CA 1
ATOM 706 C C . CYS A 1 91 ? -3.253 -6.272 -8.465 1.00 97.56 91 CYS A C 1
ATOM 708 O O . CYS A 1 91 ? -3.764 -6.402 -7.351 1.00 97.56 91 CYS A O 1
ATOM 710 N N . VAL A 1 92 ? -3.665 -5.327 -9.316 1.00 97.50 92 VAL A N 1
ATOM 711 C CA . VAL A 1 92 ? -4.717 -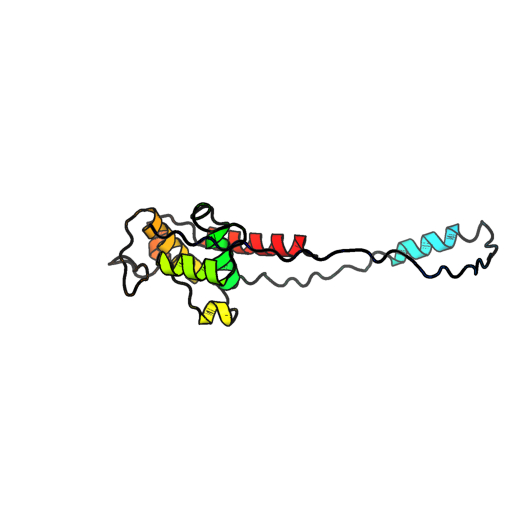4.351 -8.988 1.00 97.50 92 VAL A CA 1
ATOM 712 C C . VAL A 1 92 ? -6.068 -5.041 -8.792 1.00 97.50 92 VAL A C 1
ATOM 714 O O . VAL A 1 92 ? -6.800 -4.714 -7.857 1.00 97.50 92 VAL A O 1
ATOM 717 N N . ALA A 1 93 ? -6.411 -6.014 -9.637 1.00 97.00 93 ALA A N 1
ATOM 718 C CA . ALA A 1 93 ? -7.644 -6.783 -9.515 1.00 97.00 93 ALA A CA 1
ATOM 719 C C . ALA A 1 93 ? -7.657 -7.634 -8.241 1.00 97.00 93 ALA A C 1
ATOM 721 O O . ALA A 1 93 ? -8.691 -7.734 -7.583 1.00 97.00 93 ALA A O 1
ATOM 722 N N . PHE A 1 94 ? -6.527 -8.237 -7.872 1.00 97.56 94 PHE A N 1
ATOM 723 C CA . PHE A 1 94 ? -6.380 -8.959 -6.615 1.00 97.56 94 PHE A CA 1
ATOM 724 C C . PHE A 1 94 ? -6.630 -8.043 -5.411 1.00 97.56 94 PHE A C 1
ATOM 726 O O . PHE A 1 94 ? -7.539 -8.327 -4.634 1.00 97.56 94 PHE A O 1
ATOM 733 N N . LEU A 1 95 ? -5.913 -6.918 -5.313 1.00 97.81 95 LEU A N 1
ATOM 734 C CA . LEU A 1 95 ? -6.063 -5.961 -4.210 1.00 97.81 95 LEU A CA 1
ATOM 735 C C . LEU A 1 95 ? -7.498 -5.423 -4.112 1.00 97.81 95 LEU A C 1
ATOM 737 O O . LEU A 1 95 ? -8.101 -5.412 -3.041 1.00 97.81 95 LEU A O 1
ATOM 741 N N . ASN A 1 96 ? -8.101 -5.054 -5.243 1.00 97.62 96 ASN A N 1
ATOM 742 C CA . ASN A 1 96 ? -9.477 -4.566 -5.250 1.00 97.62 96 ASN A CA 1
ATOM 743 C C . ASN A 1 96 ? -10.488 -5.650 -4.837 1.00 97.62 96 ASN A C 1
ATOM 745 O O . ASN A 1 96 ? -11.454 -5.335 -4.145 1.00 97.62 96 ASN A O 1
ATOM 749 N N . ARG A 1 97 ? -10.277 -6.923 -5.208 1.00 97.00 97 ARG A N 1
ATOM 750 C CA . ARG A 1 97 ? -11.141 -8.043 -4.778 1.00 97.00 97 ARG A CA 1
ATOM 751 C C . ARG A 1 97 ? -11.028 -8.342 -3.285 1.00 97.00 97 ARG A C 1
ATOM 753 O O . ARG A 1 97 ? -12.012 -8.782 -2.699 1.00 97.00 97 ARG A O 1
ATOM 760 N N . THR A 1 98 ? -9.872 -8.095 -2.674 1.00 96.56 98 THR A N 1
ATOM 761 C CA . THR A 1 98 ? -9.677 -8.214 -1.219 1.00 96.56 98 THR A CA 1
ATOM 762 C C . THR A 1 98 ? -10.122 -6.960 -0.457 1.00 96.56 98 THR A C 1
ATOM 764 O O . THR A 1 98 ? -10.087 -6.933 0.769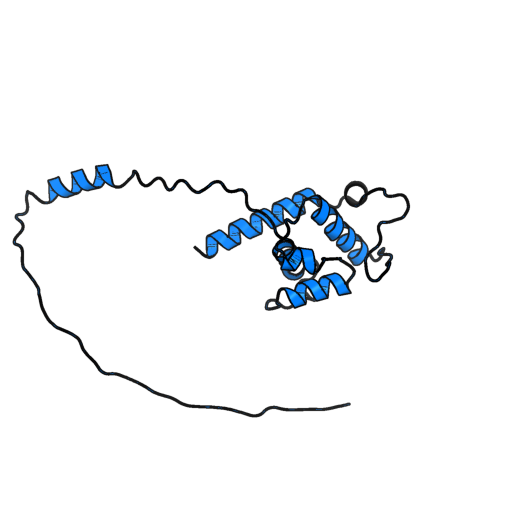 1.00 96.56 98 THR A O 1
ATOM 767 N N . GLY A 1 99 ? -10.594 -5.930 -1.169 1.00 96.81 99 GLY A N 1
ATOM 768 C CA . GLY A 1 99 ? -11.115 -4.682 -0.612 1.00 96.81 99 GLY A CA 1
ATOM 769 C C . GLY A 1 99 ? -10.065 -3.596 -0.369 1.00 96.81 99 GLY A C 1
ATOM 770 O O . GLY A 1 99 ? -10.420 -2.512 0.108 1.00 96.81 99 GLY A O 1
ATOM 771 N N . ILE A 1 100 ? -8.805 -3.846 -0.734 1.00 98.00 100 ILE A N 1
ATOM 772 C CA . ILE A 1 100 ? -7.711 -2.872 -0.703 1.00 98.00 100 ILE A CA 1
ATOM 773 C C . ILE A 1 100 ? -7.784 -2.049 -1.985 1.00 98.00 100 ILE A C 1
ATOM 775 O O . ILE A 1 100 ? -7.420 -2.495 -3.072 1.00 98.00 100 ILE A O 1
ATOM 779 N N . TYR A 1 101 ? -8.297 -0.831 -1.871 1.00 96.56 101 TYR A N 1
ATOM 780 C CA . TYR A 1 101 ? -8.699 -0.085 -3.055 1.00 96.56 101 TYR A CA 1
ATOM 781 C C . TYR A 1 101 ? -7.506 0.538 -3.797 1.00 96.56 101 TYR A C 1
ATOM 783 O O . TYR A 1 101 ? -6.711 1.267 -3.209 1.00 96.56 101 TYR A O 1
ATOM 791 N N . PHE A 1 102 ? -7.426 0.336 -5.106 1.00 96.94 102 PHE A N 1
ATOM 792 C CA . PHE A 1 102 ? -6.555 1.082 -6.014 1.00 96.94 102 PHE A CA 1
ATOM 793 C C . PHE A 1 102 ? -7.394 1.602 -7.179 1.00 96.94 102 PHE A C 1
ATOM 795 O O . PHE A 1 102 ? -8.037 0.820 -7.890 1.00 96.94 102 PHE A O 1
ATOM 802 N N . GLY A 1 103 ? -7.425 2.926 -7.360 1.00 93.38 103 GLY A N 1
ATOM 803 C CA . GLY A 1 103 ? -8.187 3.554 -8.426 1.00 93.38 103 GLY A CA 1
ATOM 804 C C . GLY A 1 103 ? -7.559 3.279 -9.787 1.00 93.38 103 GLY A C 1
ATOM 805 O O . GLY A 1 103 ? -6.386 3.562 -10.016 1.00 93.38 103 GLY A O 1
ATOM 806 N N . LEU A 1 104 ? -8.360 2.778 -10.731 1.00 91.31 104 LEU A N 1
ATOM 807 C CA . LEU A 1 104 ? -7.884 2.482 -12.086 1.00 91.31 104 LEU A CA 1
ATOM 808 C C . LEU A 1 104 ? -7.281 3.721 -12.770 1.00 91.31 104 LEU A C 1
ATOM 810 O O . LEU A 1 104 ? -6.249 3.622 -13.424 1.00 91.31 104 LEU A O 1
ATOM 814 N N . LEU A 1 105 ? -7.894 4.896 -12.585 1.00 92.25 105 LEU A N 1
ATOM 815 C CA . LEU A 1 105 ? -7.390 6.149 -13.153 1.00 92.25 105 LEU A CA 1
ATOM 816 C C . LEU A 1 105 ? -6.054 6.577 -12.536 1.00 92.25 105 LEU A C 1
ATOM 818 O O . LEU A 1 105 ? -5.192 7.062 -13.258 1.00 92.25 105 LEU A O 1
ATOM 822 N N . GLU A 1 106 ? -5.863 6.383 -11.231 1.00 93.69 106 GLU A N 1
ATOM 823 C CA . GLU A 1 106 ? -4.612 6.727 -10.539 1.00 93.69 106 GLU A CA 1
ATOM 824 C C . GLU A 1 106 ? -3.457 5.864 -11.063 1.00 93.69 106 GLU A C 1
ATOM 826 O O . GLU A 1 106 ? -2.371 6.374 -11.341 1.00 93.69 106 GLU A O 1
ATOM 831 N N . VAL A 1 107 ? -3.727 4.570 -11.268 1.00 94.25 107 VAL A N 1
ATOM 832 C CA . VAL A 1 107 ? -2.778 3.600 -11.827 1.00 94.25 107 VAL A CA 1
ATOM 833 C C . VAL A 1 107 ? -2.437 3.936 -13.281 1.00 94.25 107 VAL A C 1
ATOM 835 O O . VAL A 1 107 ? -1.262 4.047 -13.619 1.00 94.25 107 VAL A O 1
ATOM 838 N N . VAL A 1 108 ? -3.445 4.138 -14.138 1.00 91.94 108 VAL A N 1
ATOM 839 C CA . VAL A 1 108 ? -3.245 4.383 -15.579 1.00 91.94 108 VAL A CA 1
ATOM 840 C C . VAL A 1 108 ? -2.596 5.741 -15.848 1.00 91.94 108 VAL A C 1
ATOM 842 O O . VAL A 1 108 ? -1.732 5.843 -16.716 1.00 91.94 108 VAL A O 1
ATOM 845 N N . ASN A 1 109 ? -2.968 6.781 -15.098 1.00 92.31 109 ASN A N 1
ATOM 846 C CA . ASN A 1 109 ? -2.405 8.121 -15.282 1.00 92.31 109 ASN A CA 1
ATOM 847 C C . ASN A 1 109 ? -0.992 8.265 -14.698 1.00 92.31 109 ASN A C 1
ATOM 849 O O . ASN A 1 109 ? -0.401 9.335 -14.831 1.00 92.31 109 ASN A O 1
ATOM 853 N N . GLY A 1 110 ? -0.463 7.236 -14.024 1.00 92.06 110 GLY A N 1
ATOM 854 C CA . GLY A 1 110 ? 0.827 7.319 -13.340 1.00 92.06 110 GLY A CA 1
ATOM 855 C C . GLY A 1 110 ? 0.808 8.365 -12.228 1.00 92.06 110 GLY A C 1
ATOM 856 O O . GLY A 1 110 ? 1.714 9.188 -12.132 1.00 92.06 110 GLY A O 1
ATOM 857 N N . SER A 1 111 ? -0.261 8.383 -11.427 1.00 95.75 111 SER A N 1
ATOM 858 C CA . SER A 1 111 ? -0.376 9.323 -10.311 1.00 95.75 111 SER A CA 1
ATOM 859 C C . SER A 1 111 ? 0.580 8.937 -9.188 1.00 95.75 111 SER A C 1
ATOM 861 O O . SER A 1 111 ? 0.714 7.753 -8.849 1.00 95.75 111 SER A O 1
ATOM 863 N N . GLU A 1 112 ? 1.204 9.949 -8.583 1.00 97.06 112 GLU A N 1
ATOM 864 C CA . GLU A 1 112 ? 2.060 9.773 -7.413 1.00 97.06 112 GLU A CA 1
ATOM 865 C C . GLU A 1 112 ? 1.288 9.076 -6.291 1.00 97.06 112 GLU A C 1
ATOM 867 O O . GLU A 1 112 ? 0.135 9.398 -6.010 1.00 97.06 112 GLU A O 1
ATOM 872 N N . TYR A 1 113 ? 1.943 8.108 -5.666 1.00 97.94 113 TYR A N 1
ATOM 873 C CA . TYR A 1 113 ? 1.464 7.378 -4.513 1.00 97.94 113 TYR A CA 1
ATOM 874 C C . TYR A 1 113 ? 2.115 7.940 -3.251 1.00 97.94 113 TYR A C 1
ATOM 876 O O . TYR A 1 113 ? 3.306 7.751 -2.969 1.00 97.94 113 TYR A O 1
ATOM 884 N N . THR A 1 114 ? 1.317 8.679 -2.494 1.00 97.81 114 THR A N 1
ATOM 885 C CA . THR A 1 114 ? 1.778 9.459 -1.352 1.00 97.81 114 THR A CA 1
ATOM 886 C C . THR A 1 114 ? 1.844 8.621 -0.076 1.00 97.81 114 THR A C 1
ATOM 888 O O . THR A 1 114 ? 1.354 7.494 0.016 1.00 97.81 114 THR A O 1
ATOM 891 N N . VAL A 1 115 ? 2.417 9.207 0.975 1.00 98.06 115 VAL A N 1
ATOM 892 C CA . VAL A 1 115 ? 2.422 8.611 2.318 1.00 98.06 115 VAL A CA 1
ATOM 893 C C . VAL A 1 115 ? 0.993 8.399 2.850 1.00 98.06 115 VAL A C 1
ATOM 895 O O . VAL A 1 115 ? 0.749 7.425 3.559 1.00 98.06 115 VAL A O 1
ATOM 898 N N . LYS A 1 116 ? 0.032 9.251 2.468 1.00 98.19 116 LYS A N 1
ATOM 899 C CA . LYS A 1 116 ? -1.382 9.097 2.850 1.00 98.19 116 LYS A CA 1
ATOM 900 C C . LYS A 1 116 ? -2.040 7.910 2.153 1.00 98.19 116 LYS A C 1
ATOM 902 O O . LYS A 1 116 ? -2.781 7.157 2.781 1.00 98.19 116 LYS A O 1
ATOM 907 N N . ASP A 1 117 ? -1.715 7.697 0.879 1.00 98.25 117 ASP A N 1
ATOM 908 C CA . ASP A 1 117 ? -2.184 6.527 0.130 1.00 98.25 117 ASP A CA 1
ATOM 909 C C . ASP A 1 117 ? -1.642 5.232 0.744 1.00 98.25 117 ASP A C 1
ATOM 911 O O . ASP A 1 117 ? -2.370 4.243 0.855 1.00 98.25 117 ASP A O 1
ATOM 915 N N . CYS A 1 118 ? -0.399 5.278 1.236 1.00 98.38 118 CYS A N 1
ATOM 916 C CA . CYS A 1 118 ? 0.215 4.195 1.999 1.00 98.38 118 CYS A CA 1
ATOM 917 C C . CYS A 1 118 ? -0.495 3.916 3.323 1.00 98.38 118 CYS A C 1
ATOM 919 O O . CYS A 1 118 ? -0.730 2.750 3.640 1.00 98.38 118 CYS A O 1
ATOM 921 N N . ALA A 1 119 ? -0.863 4.955 4.081 1.00 98.62 119 ALA A N 1
ATOM 922 C CA . ALA A 1 119 ? -1.652 4.797 5.304 1.00 98.62 119 ALA A CA 1
ATOM 923 C C . ALA A 1 119 ? -2.962 4.066 5.008 1.00 98.62 119 ALA A C 1
ATOM 925 O O . ALA A 1 119 ? -3.309 3.089 5.667 1.00 98.62 119 ALA A O 1
ATOM 926 N N . ARG A 1 120 ? -3.657 4.498 3.951 1.00 98.50 120 ARG A N 1
ATOM 927 C CA . ARG A 1 120 ? -4.908 3.884 3.522 1.00 98.50 120 ARG A CA 1
ATOM 928 C C . ARG A 1 120 ? -4.726 2.418 3.159 1.00 98.50 120 ARG A C 1
ATOM 930 O O . ARG A 1 120 ? -5.400 1.577 3.738 1.00 98.50 120 ARG A O 1
ATOM 937 N N . SER A 1 121 ? -3.856 2.082 2.209 1.00 98.38 121 SER A N 1
ATOM 938 C CA . SER A 1 121 ? -3.749 0.688 1.766 1.00 98.38 121 SER A CA 1
ATOM 939 C C . SER A 1 121 ? -3.205 -0.227 2.861 1.00 98.38 121 SER A C 1
ATOM 941 O O . SER A 1 121 ? -3.696 -1.340 2.988 1.00 98.38 121 SER A O 1
ATOM 943 N N . MET A 1 122 ? -2.234 0.219 3.666 1.00 98.44 122 MET A N 1
ATOM 944 C CA . MET A 1 122 ? -1.700 -0.599 4.759 1.00 98.44 122 MET A CA 1
ATOM 945 C C . MET A 1 122 ? -2.711 -0.775 5.890 1.00 98.44 122 MET A C 1
ATOM 947 O O . MET A 1 122 ? -2.833 -1.882 6.399 1.00 98.44 122 MET A O 1
ATOM 951 N N . GLY A 1 123 ? -3.488 0.256 6.232 1.00 98.38 123 GLY A N 1
ATOM 952 C CA . GLY A 1 123 ? -4.584 0.114 7.190 1.00 98.38 123 GLY A CA 1
ATOM 953 C C . GLY A 1 123 ? -5.685 -0.827 6.690 1.00 98.38 123 GLY A C 1
ATOM 954 O O . GLY A 1 123 ? -6.211 -1.632 7.451 1.00 98.38 123 GLY A O 1
ATOM 955 N N . GLN A 1 124 ? -5.997 -0.788 5.391 1.00 98.56 124 GLN A N 1
ATOM 956 C CA . GLN A 1 124 ? -6.925 -1.741 4.776 1.00 98.56 124 GLN A CA 1
ATOM 957 C C . GLN A 1 124 ? -6.373 -3.174 4.786 1.00 98.56 124 GLN A C 1
ATOM 959 O O . GLN A 1 124 ? -7.124 -4.101 5.077 1.00 98.56 124 GLN A O 1
ATOM 964 N N . ILE A 1 125 ? -5.080 -3.358 4.494 1.00 98.19 125 ILE A N 1
ATOM 965 C CA . ILE A 1 125 ? -4.396 -4.657 4.585 1.00 98.19 125 ILE A CA 1
ATOM 966 C C . ILE A 1 125 ? -4.475 -5.199 6.014 1.00 98.19 125 ILE A C 1
ATOM 968 O O . ILE A 1 125 ? -4.857 -6.349 6.193 1.00 98.19 125 ILE A O 1
ATOM 972 N N . ASP A 1 126 ? -4.151 -4.375 7.010 1.00 98.25 126 ASP A N 1
ATOM 973 C CA . ASP A 1 126 ? -4.161 -4.757 8.424 1.00 98.25 126 ASP A CA 1
ATOM 974 C C . ASP A 1 126 ? -5.535 -5.290 8.855 1.00 98.25 126 ASP A C 1
ATOM 976 O O . ASP A 1 126 ? -5.633 -6.422 9.322 1.00 98.25 126 ASP A O 1
ATOM 980 N N . LEU A 1 127 ? -6.611 -4.552 8.556 1.00 98.19 127 LEU A N 1
ATOM 981 C CA . LEU A 1 127 ? -7.987 -4.976 8.850 1.00 98.19 127 LEU A CA 1
ATOM 982 C C . LEU A 1 127 ? -8.396 -6.264 8.119 1.00 98.19 127 LEU A C 1
ATOM 984 O O . LEU A 1 127 ? -9.132 -7.089 8.660 1.00 98.19 127 LEU A O 1
ATOM 988 N N . VAL A 1 128 ? -7.958 -6.442 6.868 1.00 9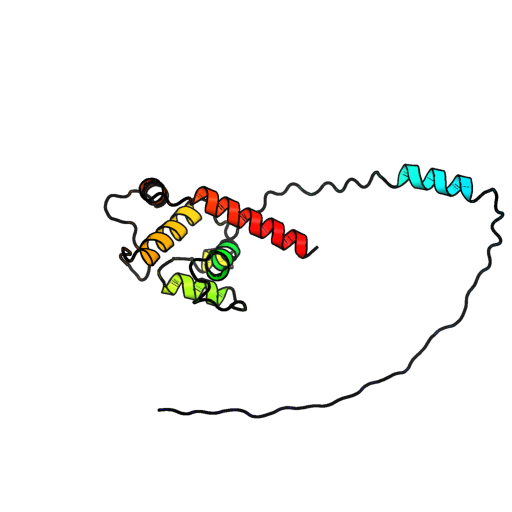7.69 128 VAL A N 1
ATOM 989 C CA . VAL A 1 128 ? -8.254 -7.662 6.098 1.00 97.69 128 VAL A CA 1
ATOM 990 C C . VAL A 1 128 ? -7.539 -8.865 6.701 1.00 97.69 128 VAL A C 1
ATOM 992 O O . VAL A 1 128 ? -8.141 -9.929 6.826 1.00 97.69 128 VAL A O 1
ATOM 995 N N . LEU A 1 129 ? -6.271 -8.706 7.083 1.00 96.12 129 LEU A N 1
ATOM 996 C CA . LEU A 1 129 ? -5.465 -9.786 7.647 1.00 96.12 129 LEU A CA 1
ATOM 997 C C . LEU A 1 129 ? -5.841 -10.112 9.097 1.00 96.12 129 LEU A C 1
ATOM 999 O O . LEU A 1 129 ? -5.727 -11.273 9.489 1.00 96.12 129 LEU A O 1
ATOM 1003 N N . SER A 1 130 ? -6.308 -9.132 9.877 1.00 96.81 130 SER A N 1
ATOM 1004 C CA . SER A 1 130 ? -6.808 -9.359 11.239 1.00 96.81 130 SER A CA 1
ATOM 1005 C C . SER A 1 130 ? -8.193 -10.016 11.260 1.00 96.81 130 SER A C 1
ATOM 1007 O O . SER A 1 130 ? -8.544 -10.683 12.232 1.00 96.81 130 SER A O 1
ATOM 1009 N N . GLY A 1 131 ? -8.964 -9.871 10.177 1.00 97.00 131 GLY A N 1
ATOM 1010 C CA . GLY A 1 131 ? -10.350 -10.331 10.086 1.00 97.00 131 GLY A CA 1
ATOM 1011 C C . GLY A 1 131 ? -11.380 -9.316 10.592 1.00 97.00 131 GLY A C 1
ATOM 1012 O O . GLY A 1 131 ? -12.565 -9.642 10.641 1.00 97.00 131 GLY A O 1
ATOM 1013 N N . ASP A 1 132 ? -10.957 -8.090 10.916 1.00 97.19 132 ASP A N 1
ATOM 1014 C CA . ASP A 1 132 ? -11.820 -7.018 11.438 1.00 97.19 132 ASP A CA 1
ATOM 1015 C C . ASP A 1 132 ? -12.362 -6.084 10.340 1.00 97.19 132 ASP A C 1
ATOM 1017 O O . ASP A 1 132 ? -13.014 -5.074 10.621 1.00 97.19 132 ASP A O 1
ATOM 1021 N N . ALA A 1 133 ? -12.085 -6.385 9.070 1.00 97.44 133 ALA A N 1
ATOM 1022 C CA . ALA A 1 133 ? -12.524 -5.570 7.946 1.00 97.44 133 ALA A CA 1
ATOM 1023 C C . ALA A 1 133 ? -14.057 -5.527 7.806 1.00 97.44 133 ALA A C 1
ATOM 1025 O O . ALA A 1 133 ? -14.713 -6.512 7.463 1.00 97.44 133 ALA A O 1
ATOM 1026 N N . GLU A 1 134 ? -14.626 -4.329 7.950 1.00 97.94 134 GLU A N 1
ATOM 1027 C CA . GLU A 1 134 ? -15.960 -4.008 7.444 1.00 97.94 134 GLU A CA 1
ATOM 1028 C C . GLU A 1 134 ? -15.870 -3.489 6.003 1.00 97.94 134 GLU A C 1
ATOM 1030 O O . GLU A 1 134 ? -14.988 -2.694 5.668 1.00 97.94 134 GLU A O 1
ATOM 1035 N N . PHE A 1 135 ? -16.825 -3.866 5.150 1.00 97.06 135 PHE A N 1
ATOM 1036 C CA . PHE A 1 135 ? -16.828 -3.480 3.737 1.00 97.06 135 PHE A CA 1
ATOM 1037 C C . PHE A 1 135 ? -17.977 -2.526 3.400 1.00 97.06 135 PHE A C 1
ATOM 1039 O O . PHE A 1 135 ? -19.107 -2.682 3.858 1.00 97.06 135 PHE A O 1
ATOM 1046 N N . SER A 1 136 ? -17.696 -1.553 2.534 1.00 95.75 136 SER A N 1
ATOM 1047 C CA . SER A 1 136 ? -18.688 -0.684 1.902 1.00 95.75 136 SER A CA 1
ATOM 1048 C C . SER A 1 136 ? -18.361 -0.547 0.419 1.00 95.75 136 SER A C 1
ATOM 1050 O O . SER A 1 136 ? -17.241 -0.185 0.061 1.00 95.75 136 SER A O 1
ATOM 1052 N N . MET A 1 137 ? -19.321 -0.863 -0.456 1.00 92.69 137 MET A N 1
ATOM 1053 C CA . MET A 1 137 ? -19.135 -0.836 -1.917 1.00 92.69 137 MET A CA 1
ATOM 1054 C C . MET A 1 137 ? -17.907 -1.640 -2.393 1.00 92.69 137 MET A C 1
ATOM 1056 O O . MET A 1 137 ? -17.178 -1.206 -3.282 1.00 92.69 137 MET A O 1
ATOM 1060 N N . GLY A 1 138 ? -17.655 -2.795 -1.765 1.00 91.62 138 GLY A N 1
ATOM 1061 C CA . GLY A 1 138 ? -16.524 -3.673 -2.093 1.00 91.62 138 GLY A CA 1
ATOM 1062 C C . GLY A 1 138 ? -15.156 -3.175 -1.618 1.00 91.62 138 GLY A C 1
ATOM 1063 O O . GLY A 1 138 ? -14.146 -3.747 -2.005 1.00 91.62 138 GLY A O 1
ATOM 1064 N N . LYS A 1 139 ? -15.100 -2.122 -0.795 1.00 95.00 139 LYS A N 1
ATOM 1065 C CA . LYS A 1 139 ? -13.858 -1.558 -0.248 1.00 95.00 139 LYS A CA 1
ATOM 1066 C C . LYS A 1 139 ? -13.868 -1.656 1.267 1.00 95.00 139 LYS A C 1
ATOM 1068 O O . LYS A 1 139 ? -14.921 -1.470 1.880 1.00 95.00 139 LYS A O 1
ATOM 1073 N N . VAL A 1 140 ? -12.705 -1.886 1.866 1.00 97.62 140 VAL A N 1
ATOM 1074 C CA . VAL A 1 140 ? -12.558 -1.833 3.323 1.00 97.62 140 VAL A CA 1
ATOM 1075 C C . VAL A 1 140 ? -12.868 -0.415 3.797 1.00 97.62 140 VAL A C 1
ATOM 1077 O O . VAL A 1 140 ? -12.331 0.575 3.282 1.00 97.62 140 VAL A O 1
ATOM 1080 N N . LYS A 1 141 ? -13.774 -0.330 4.764 1.00 97.50 141 LYS A N 1
ATOM 1081 C CA . LYS A 1 141 ? -14.267 0.905 5.353 1.00 97.50 141 LYS A CA 1
ATOM 1082 C C . LYS A 1 141 ? -13.393 1.295 6.544 1.00 97.50 141 LYS A C 1
ATOM 1084 O O . LYS A 1 141 ? -12.997 0.443 7.332 1.00 97.50 141 LYS A O 1
ATOM 1089 N N . LEU A 1 142 ? -13.149 2.595 6.700 1.00 97.75 142 LEU A N 1
ATOM 1090 C CA . LEU A 1 142 ? -12.506 3.127 7.898 1.00 97.75 142 LEU A CA 1
ATOM 1091 C C . LEU A 1 142 ? -13.384 2.837 9.140 1.00 97.75 142 LEU A C 1
ATOM 1093 O O . LEU A 1 142 ? -14.597 3.092 9.081 1.00 97.75 142 LEU A O 1
ATOM 1097 N N . PRO A 1 143 ? -12.817 2.318 10.248 1.00 97.56 143 PRO A N 1
ATOM 1098 C CA . PRO A 1 143 ? -13.570 2.046 11.468 1.00 97.56 143 PRO A CA 1
ATOM 1099 C C . PRO A 1 143 ? -14.302 3.278 12.010 1.00 97.56 143 PRO A C 1
ATOM 1101 O O . PRO A 1 143 ? -13.860 4.420 11.865 1.00 97.56 143 PRO A O 1
ATOM 1104 N N . LYS A 1 144 ? -15.454 3.054 12.652 1.00 96.44 144 LYS A N 1
ATOM 1105 C CA . LYS A 1 144 ? -16.250 4.146 13.232 1.00 96.44 144 LYS A CA 1
ATOM 1106 C C . LYS A 1 144 ? -15.459 4.855 14.332 1.00 96.44 144 LYS A C 1
ATOM 1108 O O . LYS A 1 144 ? -14.873 4.204 15.187 1.00 96.44 144 LYS A O 1
ATOM 1113 N N . GLY A 1 145 ? -15.528 6.183 14.343 1.00 96.19 145 GLY A N 1
ATOM 1114 C CA . GLY A 1 145 ? -14.852 7.005 15.349 1.00 96.19 145 GLY A CA 1
ATOM 1115 C C . GLY A 1 145 ? -13.376 7.276 15.057 1.00 96.19 145 GLY A C 1
ATOM 1116 O O . GLY A 1 145 ? -12.740 7.947 15.859 1.00 96.19 145 GLY A O 1
ATOM 1117 N N . VAL A 1 146 ? -12.849 6.804 13.923 1.00 97.56 146 VAL A N 1
ATOM 1118 C CA . VAL A 1 146 ? -11.524 7.185 13.425 1.00 97.56 146 VAL A CA 1
ATOM 1119 C C . VAL A 1 146 ? -11.683 8.233 12.321 1.00 97.56 146 VAL A C 1
ATOM 1121 O O . VAL A 1 146 ? -12.531 8.076 11.441 1.00 97.56 146 VAL A O 1
ATOM 1124 N N . GLU A 1 147 ? -10.896 9.310 12.373 1.00 97.06 147 GLU A N 1
ATOM 1125 C CA . GLU A 1 147 ? -11.024 10.450 11.451 1.00 97.06 147 GLU A CA 1
ATOM 1126 C C . GLU A 1 147 ? -10.280 10.232 10.125 1.00 97.06 147 GLU A C 1
ATOM 1128 O O . GLU A 1 147 ? -10.745 10.674 9.072 1.00 97.06 147 GLU A O 1
ATOM 1133 N N . SER A 1 148 ? -9.151 9.519 10.155 1.00 98.38 148 SER A N 1
ATOM 1134 C CA . SER A 1 148 ? -8.309 9.264 8.984 1.00 98.38 148 SER A CA 1
ATOM 1135 C C . SER A 1 148 ? -7.619 7.895 9.024 1.00 98.38 148 SER A C 1
ATOM 1137 O O . SER A 1 148 ? -7.549 7.231 10.060 1.00 98.38 148 SER A O 1
ATOM 1139 N N . TRP A 1 149 ? -7.080 7.452 7.886 1.00 98.38 149 TRP A N 1
ATOM 1140 C CA . TRP A 1 149 ? -6.286 6.219 7.843 1.00 98.38 149 TRP A CA 1
ATOM 1141 C C . TRP A 1 149 ? -4.939 6.378 8.551 1.00 98.38 149 TRP A C 1
ATOM 1143 O O . TRP A 1 149 ? -4.423 5.411 9.108 1.00 98.38 149 TRP A O 1
ATOM 1153 N N . GLU A 1 150 ? -4.384 7.589 8.566 1.00 98.56 150 GLU A N 1
ATOM 1154 C CA . GLU A 1 150 ? -3.193 7.934 9.337 1.00 98.56 150 GLU A CA 1
ATOM 1155 C C . GLU A 1 150 ? -3.424 7.750 10.846 1.00 98.56 150 GLU A C 1
ATOM 1157 O O . GLU A 1 150 ? -2.579 7.160 11.528 1.00 98.56 150 GLU A O 1
ATOM 1162 N N . ASP A 1 151 ? -4.582 8.189 11.353 1.00 98.31 151 ASP A N 1
ATOM 1163 C CA . ASP A 1 151 ? -4.964 8.007 12.759 1.00 98.31 151 ASP A CA 1
ATOM 1164 C C . ASP A 1 151 ? -5.162 6.529 13.083 1.00 98.31 151 ASP A C 1
ATOM 1166 O O . ASP A 1 151 ? -4.612 6.043 14.071 1.00 98.31 151 ASP A O 1
ATOM 1170 N N . PHE A 1 152 ? -5.868 5.794 12.211 1.00 98.50 152 PHE A N 1
ATOM 1171 C CA . PHE A 1 152 ? -6.017 4.343 12.348 1.00 98.50 152 PHE A CA 1
ATOM 1172 C C . PHE A 1 152 ? -4.650 3.665 12.477 1.00 98.50 152 PHE A C 1
ATOM 1174 O O . PHE A 1 152 ? -4.406 2.936 13.433 1.00 98.50 152 PHE A O 1
ATOM 1181 N N . CYS A 1 153 ? -3.731 3.941 11.548 1.00 98.38 153 CYS A N 1
ATOM 1182 C CA . CYS A 1 153 ? -2.416 3.313 11.558 1.00 98.38 153 CYS A CA 1
ATOM 1183 C C . CYS A 1 153 ? -1.615 3.667 12.817 1.00 98.38 153 CYS A C 1
ATOM 1185 O O . CYS A 1 153 ? -0.924 2.812 13.366 1.00 98.38 153 CYS A O 1
ATOM 1187 N N . THR A 1 154 ? -1.730 4.907 13.299 1.00 98.06 154 THR A N 1
ATOM 1188 C CA . THR A 1 154 ? -1.068 5.354 14.532 1.00 98.06 154 THR A CA 1
ATOM 1189 C C . THR A 1 154 ? -1.609 4.615 15.757 1.00 98.06 154 THR A C 1
ATOM 1191 O O . THR A 1 154 ? -0.829 4.180 16.601 1.00 98.06 154 THR A O 1
ATOM 1194 N N . MET A 1 155 ? -2.930 4.430 15.844 1.00 97.69 155 MET A N 1
ATOM 1195 C CA . MET A 1 155 ? -3.587 3.722 16.948 1.00 97.69 155 MET A CA 1
ATOM 1196 C C . MET A 1 155 ? -3.329 2.210 16.924 1.00 97.69 155 MET A C 1
ATOM 1198 O O . MET A 1 155 ? -3.164 1.607 17.983 1.00 97.69 155 MET A O 1
ATOM 1202 N N . SER A 1 156 ? -3.275 1.611 15.733 1.00 97.00 156 SER A N 1
ATOM 1203 C CA . SER A 1 156 ? -3.090 0.165 15.536 1.00 97.00 156 SER A CA 1
ATOM 1204 C C . SER A 1 156 ? -1.619 -0.261 15.451 1.00 97.00 156 SER A C 1
ATOM 1206 O O . SER A 1 156 ? -1.324 -1.450 15.382 1.00 97.00 156 SER A O 1
ATOM 1208 N N . GLY A 1 157 ? -0.673 0.685 15.454 1.00 97.69 157 GLY A N 1
ATOM 1209 C CA . G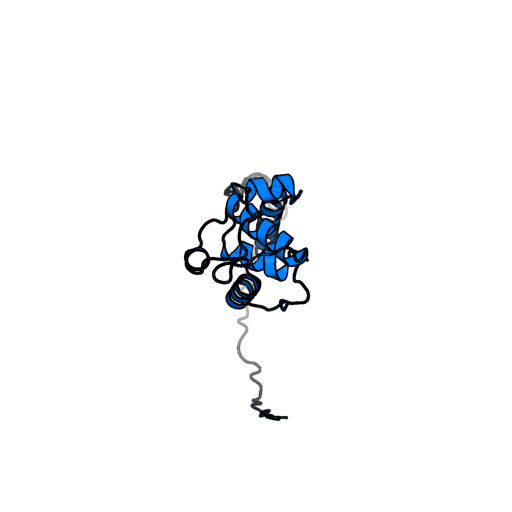LY A 1 157 ? 0.760 0.389 15.349 1.00 97.69 157 GLY A CA 1
ATOM 1210 C C . GLY A 1 157 ? 1.223 -0.023 13.944 1.00 97.69 157 GLY A C 1
ATOM 1211 O O . GLY A 1 157 ? 2.272 -0.647 13.798 1.00 97.69 157 GLY A O 1
ATOM 1212 N N . VAL A 1 158 ? 0.470 0.333 12.900 1.00 97.88 158 VAL A N 1
ATOM 1213 C CA . VAL A 1 158 ? 0.827 0.061 11.501 1.00 97.88 158 VAL A CA 1
ATOM 1214 C C . VAL A 1 158 ? 1.879 1.077 11.038 1.00 97.88 158 VAL A C 1
ATOM 1216 O O . VAL A 1 158 ? 1.605 2.270 10.904 1.00 97.88 158 VAL A O 1
ATOM 1219 N N . GLU A 1 159 ? 3.101 0.615 10.751 1.00 97.69 159 GLU A N 1
ATOM 1220 C CA . GLU A 1 159 ? 4.251 1.466 10.390 1.00 97.69 159 GLU A CA 1
ATOM 1221 C C . GLU A 1 159 ? 4.207 1.999 8.932 1.00 97.69 159 GLU A C 1
ATOM 1223 O O . GLU A 1 159 ? 5.165 1.852 8.167 1.00 97.69 159 GLU A O 1
ATOM 1228 N N . TYR A 1 160 ? 3.113 2.645 8.516 1.00 97.94 160 TYR A N 1
ATOM 1229 C CA . TYR A 1 160 ? 2.882 3.028 7.112 1.00 97.94 160 TYR A CA 1
ATOM 1230 C C . TYR A 1 160 ? 3.932 3.983 6.519 1.00 97.94 160 TYR A C 1
ATOM 1232 O O . TYR A 1 160 ? 4.302 3.854 5.354 1.00 97.94 160 TYR A O 1
ATOM 1240 N N . VAL A 1 161 ? 4.485 4.906 7.314 1.00 98.06 161 VAL A N 1
ATOM 1241 C CA . VAL A 1 161 ? 5.555 5.817 6.861 1.00 98.06 161 VAL A CA 1
ATOM 1242 C C . VAL A 1 161 ? 6.812 5.033 6.475 1.00 98.06 161 VAL A C 1
ATOM 1244 O O . VAL A 1 161 ? 7.438 5.298 5.448 1.00 98.06 161 VAL A O 1
ATOM 1247 N N . LYS A 1 162 ? 7.177 4.033 7.281 1.00 97.69 162 LYS A N 1
ATOM 1248 C CA . LYS A 1 162 ? 8.321 3.156 7.016 1.00 97.69 162 LYS A CA 1
ATOM 1249 C C . LYS A 1 162 ? 8.030 2.205 5.856 1.00 97.69 162 LYS A C 1
ATOM 1251 O O . LYS A 1 162 ? 8.932 1.937 5.061 1.00 97.69 162 LYS A O 1
ATOM 1256 N N . GLY A 1 163 ? 6.783 1.748 5.723 1.00 97.25 163 GLY A N 1
ATOM 1257 C CA . GLY A 1 163 ? 6.302 1.011 4.555 1.00 97.25 163 GLY A CA 1
ATOM 1258 C C . GLY A 1 163 ? 6.523 1.796 3.261 1.00 97.25 163 GLY A C 1
ATOM 1259 O O . GLY A 1 163 ? 7.218 1.319 2.365 1.00 97.25 163 GLY A O 1
ATOM 1260 N N . HIS A 1 164 ? 6.057 3.048 3.206 1.00 97.88 164 HIS A N 1
ATOM 1261 C CA . HIS A 1 164 ? 6.253 3.949 2.061 1.00 97.88 164 HIS A CA 1
ATOM 1262 C C . HIS A 1 164 ? 7.735 4.144 1.710 1.00 97.88 164 HIS A C 1
ATOM 1264 O O . HIS A 1 164 ? 8.144 3.958 0.562 1.00 97.88 164 HIS A O 1
ATOM 1270 N N . GLN A 1 165 ? 8.577 4.413 2.713 1.00 96.75 165 GLN A N 1
ATOM 1271 C CA . GLN A 1 165 ? 10.027 4.538 2.523 1.00 96.75 165 GLN A CA 1
ATOM 1272 C C . GLN A 1 165 ? 10.678 3.250 2.005 1.00 96.75 165 GLN A C 1
ATOM 1274 O O . GLN A 1 165 ? 11.646 3.304 1.246 1.00 96.75 165 GLN A O 1
ATOM 1279 N N . THR A 1 166 ? 10.180 2.090 2.427 1.00 96.12 166 THR A N 1
ATOM 1280 C CA . THR A 1 166 ? 10.686 0.790 1.975 1.00 96.12 166 THR A CA 1
ATOM 1281 C C . THR A 1 166 ? 10.335 0.562 0.508 1.00 96.12 166 THR A C 1
ATOM 1283 O O . THR A 1 166 ? 11.222 0.212 -0.268 1.00 96.12 166 THR A O 1
ATOM 1286 N N . MET A 1 167 ? 9.103 0.874 0.097 1.00 96.31 167 MET A N 1
ATOM 1287 C CA . MET A 1 167 ? 8.687 0.803 -1.310 1.00 96.31 167 MET A CA 1
ATOM 1288 C C . MET A 1 167 ? 9.547 1.708 -2.211 1.00 96.31 167 MET A C 1
ATOM 1290 O O . MET A 1 167 ? 10.033 1.266 -3.252 1.00 96.31 167 MET A O 1
ATOM 1294 N N . LEU A 1 168 ? 9.847 2.937 -1.774 1.00 95.31 168 LEU A N 1
ATOM 1295 C CA . LEU A 1 168 ? 10.759 3.844 -2.489 1.00 95.31 168 LEU A CA 1
ATOM 1296 C C . LEU A 1 168 ? 12.184 3.281 -2.646 1.00 95.31 168 LEU A C 1
ATOM 1298 O O . LEU A 1 168 ? 12.818 3.441 -3.695 1.00 95.31 168 LEU A O 1
ATOM 1302 N N . LYS A 1 169 ? 12.706 2.606 -1.615 1.00 94.19 169 LYS A N 1
ATOM 1303 C CA . LYS A 1 169 ? 14.025 1.953 -1.682 1.00 94.19 169 LYS A CA 1
ATOM 1304 C C . LYS A 1 169 ? 14.020 0.787 -2.666 1.00 94.19 169 LYS A C 1
ATOM 1306 O O . LYS A 1 169 ? 14.976 0.642 -3.425 1.00 94.19 169 LYS A O 1
ATOM 1311 N N . MET A 1 170 ? 12.949 -0.008 -2.684 1.00 92.38 170 MET A N 1
ATOM 1312 C CA . MET A 1 170 ? 12.805 -1.137 -3.607 1.00 92.38 170 MET A CA 1
ATOM 1313 C C . MET A 1 170 ? 12.822 -0.682 -5.069 1.00 92.38 170 MET A C 1
ATOM 1315 O O . MET A 1 170 ? 13.508 -1.306 -5.877 1.00 92.38 170 MET A O 1
ATOM 1319 N N . LEU A 1 171 ? 12.169 0.441 -5.388 1.00 90.69 171 LEU A N 1
ATOM 1320 C CA . LEU A 1 171 ? 12.224 1.039 -6.726 1.00 90.69 171 LEU A CA 1
ATOM 1321 C C . LEU A 1 171 ? 13.643 1.447 -7.124 1.00 90.69 171 LEU A C 1
ATOM 1323 O O . LEU A 1 171 ? 14.153 1.012 -8.154 1.00 90.69 171 LEU A O 1
ATOM 1327 N N . THR A 1 172 ? 14.324 2.197 -6.257 1.00 88.19 172 THR A N 1
ATOM 1328 C CA . THR A 1 172 ? 15.708 2.640 -6.508 1.00 88.19 172 THR A CA 1
ATOM 1329 C C . THR A 1 172 ? 16.654 1.456 -6.760 1.00 88.19 172 THR A C 1
ATOM 1331 O O . THR A 1 172 ? 17.527 1.499 -7.631 1.00 88.19 172 THR A O 1
ATOM 1334 N N . MET A 1 173 ? 16.478 0.364 -6.009 1.00 86.31 173 MET A N 1
ATOM 1335 C CA . MET A 1 173 ? 17.273 -0.854 -6.177 1.00 86.31 173 MET A CA 1
ATOM 1336 C C . MET A 1 173 ? 16.949 -1.599 -7.477 1.00 86.31 173 MET A C 1
ATOM 1338 O O . MET A 1 173 ? 17.859 -2.158 -8.090 1.00 86.31 173 MET A O 1
ATOM 1342 N N . ALA A 1 174 ? 15.681 -1.623 -7.895 1.00 83.38 174 ALA A N 1
ATOM 1343 C CA . ALA A 1 174 ? 15.262 -2.244 -9.147 1.00 83.38 174 ALA A CA 1
ATOM 1344 C C . ALA A 1 174 ? 15.832 -1.501 -10.364 1.00 83.38 174 ALA A C 1
ATOM 1346 O O . ALA A 1 174 ? 16.352 -2.145 -11.275 1.00 83.38 174 ALA A O 1
ATOM 1347 N N . ASP A 1 175 ? 15.820 -0.167 -10.342 1.00 80.94 175 ASP A N 1
ATOM 1348 C CA . ASP A 1 175 ? 16.386 0.662 -11.411 1.00 80.94 175 ASP A CA 1
ATOM 1349 C C . ASP A 1 175 ? 17.899 0.468 -11.543 1.00 80.94 175 ASP A C 1
ATOM 1351 O O . ASP A 1 175 ? 18.415 0.313 -12.649 1.00 80.94 175 ASP A O 1
ATOM 1355 N N . THR A 1 176 ? 18.609 0.366 -10.415 1.00 79.69 176 THR A N 1
ATOM 1356 C CA . THR A 1 176 ? 20.065 0.135 -10.404 1.00 79.69 176 THR A CA 1
ATOM 1357 C C . THR A 1 176 ? 20.454 -1.201 -11.048 1.00 79.69 176 THR A C 1
ATOM 1359 O O . THR A 1 176 ? 21.542 -1.321 -11.594 1.00 79.69 176 THR A O 1
ATOM 1362 N N . ARG A 1 177 ? 19.586 -2.220 -11.001 1.00 76.00 177 ARG A N 1
ATOM 1363 C CA . ARG A 1 177 ? 19.855 -3.536 -11.613 1.00 76.00 177 ARG A CA 1
ATOM 1364 C C . ARG A 1 177 ? 19.577 -3.583 -13.118 1.00 76.00 177 ARG A C 1
ATOM 1366 O O . ARG A 1 177 ? 19.959 -4.561 -13.755 1.00 76.00 177 ARG A O 1
ATOM 1373 N N . ARG A 1 178 ? 18.859 -2.596 -13.664 1.00 69.56 178 ARG A N 1
ATOM 1374 C CA . ARG A 1 178 ? 18.481 -2.536 -15.086 1.00 69.56 178 ARG A CA 1
ATOM 1375 C C . ARG A 1 178 ? 19.450 -1.712 -15.940 1.00 69.56 178 ARG A C 1
ATOM 1377 O O . ARG A 1 178 ? 19.388 -1.837 -17.161 1.00 69.56 178 ARG A O 1
ATOM 1384 N N . GLY A 1 179 ? 20.277 -0.868 -15.320 1.00 55.97 179 GLY A N 1
ATOM 1385 C CA . GLY A 1 179 ? 21.317 -0.067 -15.980 1.00 55.97 179 GLY A CA 1
ATOM 1386 C C . GLY A 1 179 ? 22.650 -0.793 -16.055 1.00 55.97 179 GLY A C 1
ATOM 1387 O O . GLY A 1 179 ? 23.326 -0.629 -17.093 1.00 55.97 179 GLY A O 1
#

Mean predicted aligned error: 14.47 Å

pLDDT: mean 78.63, std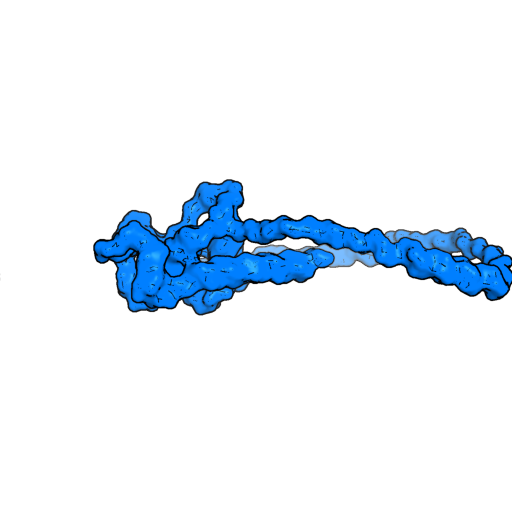 24.13, range [29.41, 98.62]

Nearest PDB structures (foldseek):
  7o72-assembly1_M  TM=2.014E-01  e=7.547E+00  Saccharomyces cerevisiae S288C

Secondary structure (DSSP, 8-state):
---------------------------------TTTHHHHHHHHHHHTT--------PPP--BHHHHHHHHHHTSSSSTTTS-TT--HHHHHHHHHHTT----HHHHHTT-B--HHHHHHHHHHHHHHHHT---EETTEEPPPTT---HHHHHHHHT--HHHHHHHHHHHHHHHHHHH-

Foldseek 3Di:
DDDDDDDDDDDDDDDDDDDDDDDDDDDDDDPDDPPVVVVVVVVCVVPVPPPPPPPPPDQQFQALLLVLCCVCPPPVLHVPPADPPHDSVRSQVVCLQLQQHDDPCSNVVRHTCDLQNLLSNQLQSVCSVVVNFDDDPSHGDDDPPADGSNSSCVVVVPPSNVVVVVSSVVVVVVVVVVD

Sequence (179 aa):
MFSGDCEFIAKVGGATKRLLQDPFRAVSMIKLSRPAIRLLFAVLFLCGFAWGGRGSDRKPVLMHADAAVILAKYSGYFDRYVEEDADLNECVAFLNRTGIYFGLLEVVNGSEYTVKDCARSMGQIDLVLSGDAEFSMGKVKLPKGVESWEDFCTMSGVEYVKGHQTMLKMLTMADTRRG

Radius of gyration: 28.43 Å; Cα contacts (8 Å, |Δi|>4): 146; chains: 1; bounding box: 80×47×62 Å

Solvent-accessible surface area (backbone atoms only — not comparable to full-atom values): 11368 Å² total; per-residue (Å²): 134,81,87,82,89,85,88,81,88,88,88,78,86,79,87,88,81,85,88,87,78,87,81,80,85,83,86,77,85,76,88,74,65,81,78,62,59,68,59,55,57,57,57,56,64,73,68,67,80,75,80,72,75,77,69,77,86,66,77,85,79,48,28,36,49,56,51,36,41,41,53,35,58,68,61,74,82,31,60,91,78,41,63,94,82,58,49,68,66,54,28,44,51,49,36,34,74,72,15,31,75,70,58,68,65,41,35,74,70,59,32,76,48,49,61,67,56,31,16,41,43,49,42,36,47,50,28,54,75,73,68,70,55,47,72,53,97,66,24,52,48,83,60,90,96,56,93,44,42,60,55,46,16,64,75,71,68,50,62,28,68,60,50,43,54,47,54,49,50,52,51,57,54,54,55,66,74,75,112